Protein AF-A0A5M8PIY4-F1 (afdb_monomer)

Secondary structure (DSSP, 8-state):
--PPPPP--SEEE-SSSEEEEE-S--BTTTBT-BEEEEE-SSSEEEEE--TT--HHHHHHHHHHHHHHT-EEEEEE---SSHHHHTTSS---------SSS----S-HHHHHHHHHHHHHH--S-B--SBSS-BS-HHHHHHHHHHHHHTTTS-GGGHHHHHHHHHHHHHHHHHTTSEEEETTTEEEETT----

Solvent-accessible surface area (backbone atoms only — not comparable to full-atom values): 11086 Å² total; per-residue (Å²): 128,88,79,79,78,80,90,76,68,61,67,40,77,78,49,88,44,36,31,41,36,37,18,73,50,58,40,95,86,29,47,83,10,23,44,18,34,44,38,50,78,57,53,61,24,36,33,34,38,42,11,54,46,37,71,64,25,56,50,52,51,53,53,47,30,61,75,65,59,35,45,77,76,44,78,44,27,31,40,87,53,59,54,27,32,57,51,57,96,67,90,44,80,60,84,89,60,49,40,62,79,80,74,88,78,92,52,65,72,63,48,51,53,48,50,58,48,45,58,73,76,45,78,48,68,37,82,26,56,26,52,53,75,32,70,56,29,39,63,51,48,54,50,51,52,48,50,64,77,42,64,92,50,61,76,93,43,46,70,61,46,55,53,47,49,54,53,50,50,54,50,34,35,78,69,58,49,29,42,81,45,87,92,85,42,76,43,63,48,85,65,72,88,126

Organism: NCBI:txid136370

Mean predicted aligned error: 12.9 Å

Structure (mmCIF, N/CA/C/O backbone):
data_AF-A0A5M8PIY4-F1
#
_entry.id   AF-A0A5M8PIY4-F1
#
loop_
_atom_site.group_PDB
_atom_site.id
_atom_site.type_symbol
_atom_site.label_atom_id
_atom_site.label_alt_id
_atom_site.label_comp_id
_atom_site.label_asym_id
_atom_site.label_entity_id
_atom_site.label_seq_id
_atom_site.pdbx_PDB_ins_code
_atom_site.Cartn_x
_atom_site.Cartn_y
_atom_site.Cartn_z
_atom_site.occupancy
_atom_site.B_iso_or_equiv
_atom_site.auth_seq_id
_atom_site.auth_comp_id
_atom_site.auth_asym_id
_atom_site.auth_atom_id
_atom_site.pdbx_PDB_model_num
ATOM 1 N N . MET A 1 1 ? 0.545 -24.419 7.720 1.00 44.06 1 MET A N 1
ATOM 2 C CA . MET A 1 1 ? 0.849 -24.655 6.291 1.00 44.06 1 MET A CA 1
ATOM 3 C C . MET A 1 1 ? 1.200 -23.308 5.691 1.00 44.06 1 MET A C 1
ATOM 5 O O . MET A 1 1 ? 0.536 -22.353 6.063 1.00 44.06 1 MET A O 1
ATOM 9 N N . ALA A 1 2 ? 2.254 -23.195 4.878 1.00 51.16 2 ALA A N 1
ATOM 10 C CA . ALA A 1 2 ? 2.596 -21.913 4.262 1.00 51.16 2 ALA A CA 1
ATOM 11 C C . ALA A 1 2 ? 1.441 -21.484 3.349 1.00 51.16 2 ALA A C 1
ATOM 13 O O . ALA A 1 2 ? 1.104 -22.197 2.405 1.00 51.16 2 ALA A O 1
ATOM 14 N N . THR A 1 3 ? 0.787 -20.378 3.692 1.00 56.94 3 THR A N 1
ATOM 15 C CA . THR A 1 3 ? -0.330 -19.823 2.932 1.00 56.94 3 THR A CA 1
ATOM 16 C C . THR A 1 3 ? 0.182 -19.447 1.544 1.00 56.94 3 THR A C 1
ATOM 18 O O . THR A 1 3 ? 1.154 -18.704 1.417 1.00 56.94 3 THR A O 1
ATOM 21 N N . GLN A 1 4 ? -0.412 -20.016 0.495 1.00 75.94 4 GLN A N 1
ATOM 22 C CA . GLN A 1 4 ? 0.022 -19.766 -0.876 1.00 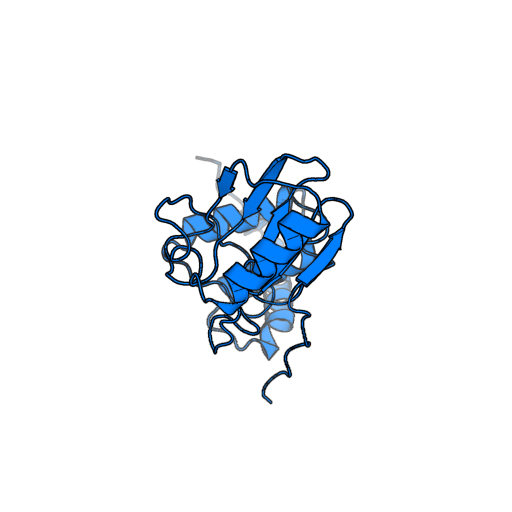75.94 4 GLN A CA 1
ATOM 23 C C . GLN A 1 4 ? -0.359 -18.338 -1.277 1.00 75.94 4 GLN A C 1
ATOM 25 O O . GLN A 1 4 ? -1.535 -17.978 -1.258 1.00 75.94 4 GLN A O 1
ATOM 30 N N . LEU A 1 5 ? 0.641 -17.525 -1.624 1.00 81.88 5 LEU A N 1
ATOM 31 C CA . LEU A 1 5 ? 0.425 -16.152 -2.070 1.00 81.88 5 LEU A CA 1
ATOM 32 C C . LEU A 1 5 ? -0.321 -16.130 -3.410 1.00 81.88 5 LEU A C 1
ATOM 34 O O . LEU A 1 5 ? -0.022 -16.910 -4.317 1.00 81.88 5 LEU A O 1
ATOM 38 N N . VAL A 1 6 ? -1.278 -15.211 -3.537 1.00 87.31 6 VAL A N 1
ATOM 39 C CA . VAL A 1 6 ? -2.014 -14.985 -4.788 1.00 87.31 6 VAL A CA 1
ATOM 40 C C . VAL A 1 6 ? -1.045 -14.440 -5.845 1.00 87.31 6 VAL A C 1
ATOM 42 O O . VAL A 1 6 ? -0.290 -13.514 -5.534 1.00 87.31 6 VAL A O 1
ATOM 45 N N . PRO A 1 7 ? -1.032 -14.971 -7.080 1.00 90.31 7 PRO A N 1
ATOM 46 C CA . PRO A 1 7 ? -0.199 -14.424 -8.144 1.00 90.31 7 PRO A CA 1
ATOM 47 C C . PRO A 1 7 ? -0.648 -13.003 -8.506 1.00 90.31 7 PRO A C 1
ATOM 49 O O . PRO A 1 7 ? -1.843 -12.735 -8.627 1.00 90.31 7 PRO A O 1
ATOM 52 N N . LEU A 1 8 ? 0.317 -12.101 -8.685 1.00 91.50 8 LEU A N 1
ATOM 53 C CA . LEU A 1 8 ? 0.092 -10.711 -9.076 1.00 91.50 8 LEU A CA 1
ATOM 54 C C . LEU A 1 8 ? 0.766 -10.445 -10.425 1.00 91.50 8 LEU A C 1
ATOM 56 O O . LEU A 1 8 ? 1.899 -10.861 -10.639 1.00 91.50 8 LEU A O 1
ATOM 60 N N . GLU A 1 9 ? 0.068 -9.749 -11.323 1.00 94.75 9 GLU A N 1
ATOM 61 C CA . GLU A 1 9 ? 0.658 -9.254 -12.570 1.00 94.75 9 GLU A CA 1
ATOM 62 C C . GLU A 1 9 ? 1.634 -8.106 -12.290 1.00 94.75 9 GLU A C 1
ATOM 64 O O . GLU A 1 9 ? 1.363 -7.251 -11.435 1.00 94.75 9 GLU A O 1
ATOM 69 N N . ASP A 1 10 ? 2.719 -8.061 -13.065 1.00 95.25 10 ASP A N 1
ATOM 70 C CA . ASP A 1 10 ? 3.764 -7.036 -12.986 1.00 95.25 10 ASP A CA 1
ATOM 71 C C . ASP A 1 10 ? 3.209 -5.615 -13.121 1.00 95.25 10 ASP A C 1
ATOM 73 O O . ASP A 1 10 ? 3.629 -4.714 -12.400 1.00 95.25 10 ASP A O 1
ATOM 77 N N . VAL A 1 11 ? 2.237 -5.415 -14.016 1.00 96.50 11 VAL A N 1
ATOM 78 C CA . VAL A 1 11 ? 1.511 -4.152 -14.182 1.00 96.50 11 VAL A CA 1
ATOM 79 C C . VAL A 1 11 ? 0.025 -4.450 -14.234 1.00 96.50 11 VAL A C 1
ATOM 81 O O . VAL A 1 11 ? -0.425 -5.199 -15.095 1.00 96.50 11 VAL A O 1
ATOM 84 N N . GLN A 1 12 ? -0.750 -3.830 -13.345 1.00 96.19 12 GLN A N 1
ATOM 85 C CA . GLN A 1 12 ? -2.191 -4.055 -13.276 1.00 96.19 12 GLN A CA 1
ATOM 86 C C . GLN A 1 12 ? -2.946 -2.744 -13.066 1.00 96.19 12 GLN A C 1
ATOM 88 O O . GLN A 1 12 ? -2.711 -2.018 -12.098 1.00 96.19 12 GLN A O 1
ATOM 93 N N . ARG A 1 13 ? -3.911 -2.446 -13.942 1.00 95.56 13 ARG A N 1
ATOM 94 C CA . ARG A 1 13 ? -4.855 -1.342 -13.728 1.00 95.56 13 ARG A CA 1
ATOM 95 C C . ARG A 1 13 ? -5.913 -1.774 -12.718 1.00 95.56 13 ARG A C 1
ATOM 97 O O . ARG A 1 13 ? -6.755 -2.614 -13.016 1.00 95.56 13 ARG A O 1
ATOM 104 N N . LEU A 1 14 ? -5.877 -1.176 -11.533 1.00 88.25 14 LEU A N 1
ATOM 105 C CA . LEU A 1 14 ? -6.765 -1.524 -10.422 1.00 88.25 14 LEU A CA 1
ATOM 106 C C . LEU A 1 14 ? -8.062 -0.705 -10.434 1.00 88.25 14 LEU A C 1
ATOM 108 O O . LEU A 1 14 ? -9.097 -1.152 -9.938 1.00 88.25 14 LEU A O 1
ATOM 112 N N . SER A 1 15 ? -8.005 0.503 -10.995 1.00 89.94 15 SER A N 1
ATOM 113 C CA . SER A 1 15 ? -9.154 1.382 -11.215 1.00 89.94 15 SER A CA 1
ATOM 114 C C . SER A 1 15 ? -8.867 2.353 -12.373 1.00 89.94 15 SER A C 1
ATOM 116 O O . SER A 1 15 ? -7.738 2.397 -12.873 1.00 89.94 15 SER A O 1
ATOM 118 N N . PRO A 1 16 ? -9.837 3.179 -12.811 1.00 90.19 16 PRO A N 1
ATOM 119 C CA . PRO A 1 16 ? -9.556 4.244 -13.773 1.00 90.19 16 PRO A CA 1
ATOM 120 C C . PRO A 1 16 ? -8.422 5.185 -13.331 1.00 90.19 16 PRO A C 1
ATOM 122 O O . PRO A 1 16 ? -7.700 5.692 -14.182 1.00 90.19 16 PRO A O 1
ATOM 125 N N . LEU A 1 17 ? -8.240 5.375 -12.017 1.00 90.31 17 LEU A N 1
ATOM 126 C CA . LEU A 1 17 ? -7.273 6.306 -11.432 1.00 90.31 17 LEU A CA 1
ATOM 127 C C . LEU A 1 17 ? -5.939 5.653 -11.032 1.00 90.31 17 LEU A C 1
ATOM 129 O O . LEU A 1 17 ? -4.944 6.363 -10.919 1.00 90.31 17 LEU A O 1
ATOM 133 N N . VAL A 1 18 ? -5.919 4.340 -10.784 1.00 90.44 18 VAL A N 1
ATOM 134 C CA . VAL A 1 18 ? -4.805 3.652 -10.109 1.00 90.44 18 VAL A CA 1
ATOM 135 C C . VAL A 1 18 ? -4.276 2.506 -10.962 1.00 90.44 18 VAL A C 1
ATOM 137 O O . VAL A 1 18 ? -5.023 1.588 -11.319 1.00 90.44 18 VAL A O 1
ATOM 140 N N . ILE A 1 19 ? -2.972 2.527 -11.231 1.00 95.75 19 ILE A N 1
ATOM 141 C CA . ILE A 1 19 ? -2.232 1.427 -11.858 1.00 95.75 19 ILE A CA 1
ATOM 142 C C . ILE A 1 19 ? -1.119 0.998 -10.904 1.00 95.75 19 ILE A C 1
ATOM 144 O O . ILE A 1 19 ? -0.347 1.839 -10.457 1.00 95.75 19 ILE A O 1
ATOM 148 N N . ARG A 1 20 ? -1.037 -0.296 -10.593 1.00 94.69 20 ARG A N 1
ATOM 149 C CA . ARG A 1 20 ? 0.041 -0.889 -9.796 1.00 94.69 20 ARG A CA 1
ATOM 150 C C . ARG A 1 20 ? 1.165 -1.367 -10.707 1.00 94.69 20 ARG A C 1
ATOM 152 O O . ARG A 1 20 ? 0.872 -1.982 -11.731 1.00 94.69 20 ARG A O 1
ATOM 159 N N . ILE A 1 21 ? 2.410 -1.147 -10.296 1.00 93.81 21 ILE A N 1
ATOM 160 C CA . ILE A 1 21 ? 3.613 -1.749 -10.881 1.00 93.81 21 ILE A CA 1
ATOM 161 C C . ILE A 1 21 ? 4.384 -2.471 -9.770 1.00 93.81 21 ILE A C 1
ATOM 163 O O . ILE A 1 21 ? 4.698 -1.860 -8.746 1.00 93.81 21 ILE A O 1
ATOM 167 N N . LEU A 1 22 ? 4.688 -3.755 -9.955 1.00 94.12 22 LEU A N 1
ATOM 168 C CA . LEU A 1 22 ? 5.530 -4.513 -9.028 1.00 94.12 22 LEU A CA 1
ATOM 169 C C . LEU A 1 22 ? 7.004 -4.112 -9.171 1.00 94.12 22 LEU A C 1
ATOM 171 O O . LEU A 1 22 ? 7.521 -3.985 -10.280 1.00 94.12 22 LEU A O 1
ATOM 175 N N . GLY A 1 23 ? 7.698 -3.980 -8.041 1.00 87.69 23 GLY A N 1
ATOM 176 C CA . GLY A 1 23 ? 9.121 -3.638 -7.950 1.00 87.69 23 GLY A CA 1
ATOM 177 C C . GLY A 1 23 ? 10.081 -4.713 -8.476 1.00 87.69 23 GLY A C 1
ATOM 178 O O . GLY A 1 23 ? 11.278 -4.459 -8.596 1.00 87.69 23 GLY A O 1
ATOM 179 N N . GLY A 1 24 ? 9.582 -5.911 -8.803 1.00 90.88 24 GLY A N 1
ATOM 180 C CA . GLY A 1 24 ? 10.398 -7.034 -9.280 1.00 90.88 24 GLY A CA 1
ATOM 181 C C . GLY A 1 24 ? 11.284 -7.672 -8.201 1.0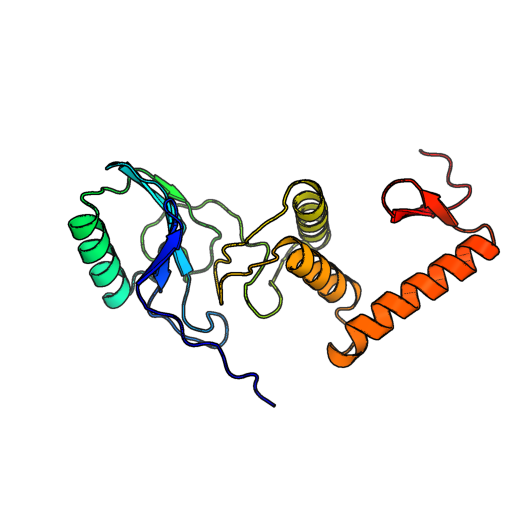0 90.88 24 GLY A C 1
ATOM 182 O O . GLY A 1 24 ? 12.205 -8.415 -8.530 1.00 90.88 24 GLY A O 1
ATOM 183 N N . ASN A 1 25 ? 11.010 -7.383 -6.928 1.00 89.12 25 ASN A N 1
ATOM 184 C CA . ASN A 1 25 ? 11.792 -7.773 -5.756 1.00 89.12 25 ASN A CA 1
ATOM 185 C C . ASN A 1 25 ? 11.008 -8.711 -4.808 1.00 89.12 25 ASN A C 1
ATOM 187 O O . ASN A 1 25 ? 10.749 -8.344 -3.661 1.00 89.12 25 ASN A O 1
ATOM 191 N N . PRO A 1 26 ? 10.582 -9.915 -5.241 1.00 92.75 26 PRO A N 1
ATOM 192 C CA . PRO A 1 26 ? 9.858 -10.838 -4.371 1.00 92.75 26 PRO A CA 1
ATOM 193 C C . PRO A 1 26 ? 10.752 -11.344 -3.235 1.00 92.75 26 PRO A C 1
ATOM 195 O O . PRO A 1 26 ? 11.940 -11.615 -3.418 1.00 92.75 26 PRO A O 1
ATOM 198 N N . GLY A 1 27 ? 10.173 -11.531 -2.054 1.00 85.69 27 GLY A N 1
ATOM 199 C CA . GLY A 1 27 ? 10.947 -11.856 -0.866 1.00 85.69 27 GLY A CA 1
ATOM 200 C C . GLY A 1 27 ? 10.084 -12.147 0.350 1.00 85.69 27 GLY A C 1
ATOM 201 O O . GLY A 1 27 ? 8.868 -11.983 0.344 1.00 85.69 27 GLY A O 1
ATOM 202 N N . LYS A 1 28 ? 10.726 -12.586 1.437 1.00 81.31 28 LYS A N 1
ATOM 203 C CA . LYS A 1 28 ? 10.024 -12.917 2.687 1.00 81.31 28 LYS A CA 1
ATOM 204 C C . LYS A 1 28 ? 9.234 -11.727 3.251 1.00 81.31 28 LYS A C 1
ATOM 206 O O . LYS A 1 28 ? 8.184 -11.941 3.844 1.00 81.31 28 LYS A O 1
ATOM 211 N N . PHE A 1 29 ? 9.756 -10.512 3.079 1.00 77.62 29 PHE A N 1
ATOM 212 C CA . PHE A 1 29 ? 9.171 -9.280 3.615 1.00 77.62 29 PHE A CA 1
ATOM 213 C C . PHE A 1 29 ? 8.411 -8.469 2.558 1.00 77.62 29 PHE A C 1
A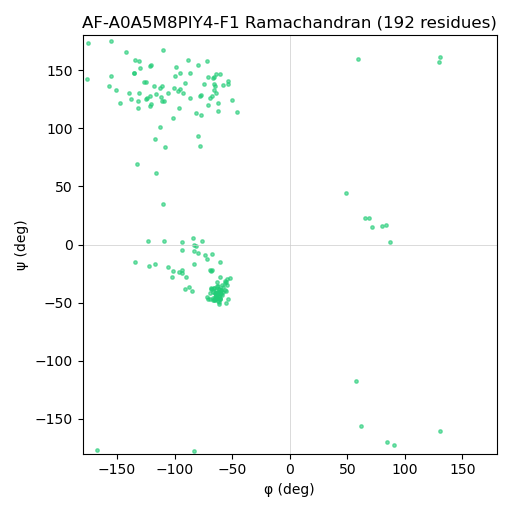TOM 215 O O . PHE A 1 29 ? 7.434 -7.818 2.891 1.00 77.62 29 PHE A O 1
ATOM 222 N N . THR A 1 30 ? 8.794 -8.585 1.285 1.00 78.19 30 THR A N 1
ATOM 223 C CA . THR A 1 30 ? 8.165 -7.891 0.149 1.00 78.19 30 THR A CA 1
ATOM 224 C C . THR A 1 30 ? 7.080 -8.719 -0.546 1.00 78.19 30 THR A C 1
ATOM 226 O O . THR A 1 30 ? 6.401 -8.233 -1.447 1.00 78.19 30 THR A O 1
ATOM 229 N N . LEU A 1 31 ? 6.886 -9.977 -0.134 1.00 87.88 31 LEU A N 1
ATOM 230 C CA . LEU A 1 31 ? 5.921 -10.924 -0.696 1.00 87.88 31 LEU A CA 1
ATOM 231 C C . LEU A 1 31 ? 6.148 -11.143 -2.204 1.00 87.88 31 LEU A C 1
ATOM 233 O O . LEU A 1 31 ? 7.200 -11.643 -2.600 1.00 87.88 31 LEU A O 1
ATOM 237 N N . GLN A 1 32 ? 5.174 -10.792 -3.048 1.00 92.12 32 GLN A N 1
ATOM 238 C CA . GLN A 1 32 ? 5.290 -10.837 -4.509 1.00 92.12 32 GLN A CA 1
ATOM 239 C C . GLN A 1 32 ? 6.209 -9.733 -5.076 1.00 92.12 32 GLN A C 1
ATOM 241 O O . GLN A 1 32 ? 6.578 -9.799 -6.245 1.00 92.12 32 GLN A O 1
ATOM 246 N N . GLY A 1 33 ? 6.581 -8.742 -4.263 1.00 89.12 33 GLY A N 1
ATOM 247 C CA . GLY A 1 33 ? 7.344 -7.550 -4.631 1.00 89.12 33 GLY A CA 1
ATOM 248 C C . GLY A 1 33 ? 6.671 -6.283 -4.099 1.00 89.12 33 GLY A C 1
ATOM 249 O O . GLY A 1 33 ? 5.479 -6.293 -3.780 1.00 89.12 33 GLY A O 1
ATOM 250 N N . THR A 1 34 ? 7.423 -5.186 -4.021 1.00 86.69 34 THR A N 1
ATOM 251 C CA . THR A 1 34 ? 6.870 -3.890 -3.612 1.00 86.69 34 THR A CA 1
ATOM 252 C C . THR A 1 34 ? 5.839 -3.417 -4.630 1.00 86.69 34 THR A C 1
ATOM 254 O O . THR A 1 34 ? 6.104 -3.379 -5.833 1.00 86.69 34 THR A O 1
ATOM 257 N N . ASN A 1 35 ? 4.664 -3.020 -4.162 1.00 89.69 35 ASN A N 1
ATOM 258 C CA . ASN A 1 35 ? 3.666 -2.352 -4.972 1.00 89.69 35 ASN A CA 1
ATOM 259 C C . ASN A 1 35 ? 4.014 -0.869 -5.076 1.00 89.69 35 ASN A C 1
ATOM 261 O O . ASN A 1 35 ? 3.899 -0.124 -4.108 1.00 89.69 35 ASN A O 1
ATOM 265 N N . THR A 1 36 ? 4.366 -0.432 -6.276 1.00 89.62 36 THR A N 1
ATOM 266 C CA . THR A 1 36 ? 4.408 0.993 -6.619 1.00 89.62 36 THR A CA 1
ATOM 267 C C . THR A 1 36 ? 3.134 1.367 -7.369 1.00 89.62 36 THR A C 1
ATOM 269 O O . THR A 1 36 ? 2.516 0.512 -8.016 1.00 89.62 36 THR A O 1
ATOM 272 N N . TYR A 1 37 ? 2.707 2.626 -7.294 1.00 88.44 37 TYR A N 1
ATOM 273 C CA . TYR A 1 37 ? 1.436 3.052 -7.880 1.00 88.44 37 TYR A CA 1
ATOM 274 C C . TYR A 1 37 ? 1.570 4.305 -8.724 1.00 88.44 37 TYR A C 1
ATOM 276 O O . TYR A 1 37 ? 2.051 5.331 -8.261 1.00 88.44 37 TYR A O 1
ATOM 284 N N . LEU A 1 38 ? 1.038 4.253 -9.940 1.00 90.00 38 LEU A N 1
ATOM 285 C CA . LEU A 1 38 ? 0.837 5.424 -10.776 1.00 90.00 38 LEU A CA 1
ATOM 286 C C . LEU A 1 38 ? -0.607 5.913 -10.618 1.00 90.00 38 LEU A C 1
ATOM 288 O O . LEU A 1 38 ? -1.557 5.203 -10.963 1.00 90.00 38 LEU A O 1
ATOM 292 N N . ILE A 1 39 ? -0.759 7.131 -10.103 1.00 91.00 39 ILE A N 1
ATOM 293 C CA . ILE A 1 39 ? -2.036 7.748 -9.747 1.00 91.00 39 ILE A CA 1
ATOM 294 C C . ILE A 1 39 ? -2.338 8.915 -10.684 1.00 91.00 39 ILE A C 1
ATOM 296 O O . ILE A 1 39 ? -1.540 9.843 -10.833 1.00 91.00 39 ILE A O 1
ATOM 300 N N . GLY A 1 40 ? -3.523 8.893 -11.287 1.00 86.94 40 GLY A N 1
ATOM 301 C CA . GLY A 1 40 ? -4.004 9.947 -12.175 1.00 86.94 40 GLY A CA 1
ATOM 302 C C . GLY A 1 40 ? -4.531 9.405 -13.500 1.00 86.94 40 GLY A C 1
ATOM 303 O O . GLY A 1 40 ? -4.166 8.321 -13.946 1.00 86.94 40 GLY A O 1
ATOM 304 N N . THR A 1 41 ? -5.391 10.187 -14.147 1.00 92.62 41 THR A N 1
ATOM 305 C CA . THR A 1 41 ? -5.936 9.886 -15.483 1.00 92.62 41 THR A CA 1
ATOM 306 C C . THR A 1 41 ? -5.328 10.762 -16.580 1.00 92.62 41 THR A C 1
ATOM 308 O O . THR A 1 41 ? -5.397 10.411 -17.755 1.00 92.62 41 THR A O 1
ATOM 311 N N . GLY A 1 42 ? -4.727 11.896 -16.205 1.00 91.81 42 GLY A N 1
ATOM 312 C CA . GLY A 1 42 ? -4.131 12.863 -17.124 1.00 91.81 42 GLY A CA 1
ATOM 313 C C . GLY A 1 42 ? -2.701 12.519 -17.564 1.00 91.81 42 GLY A C 1
ATOM 314 O O . GLY A 1 42 ? -2.152 11.489 -17.159 1.00 91.81 42 GLY A O 1
ATOM 315 N N . PRO A 1 43 ? -2.078 13.404 -18.367 1.00 91.44 43 PRO A N 1
ATOM 316 C CA . PRO A 1 43 ? -0.698 13.249 -18.836 1.00 91.44 43 PRO A CA 1
ATOM 317 C C . PRO A 1 43 ? 0.347 13.518 -17.744 1.00 91.44 43 PRO A C 1
ATOM 319 O O . PRO A 1 43 ? 1.522 13.260 -17.953 1.00 91.44 43 PRO A O 1
ATOM 322 N N . HIS A 1 44 ? -0.064 14.033 -16.587 1.00 87.38 44 HIS A N 1
ATOM 323 C CA . HIS A 1 44 ? 0.785 14.298 -15.432 1.00 87.38 44 HIS A CA 1
ATOM 324 C C . HIS A 1 44 ? 0.258 13.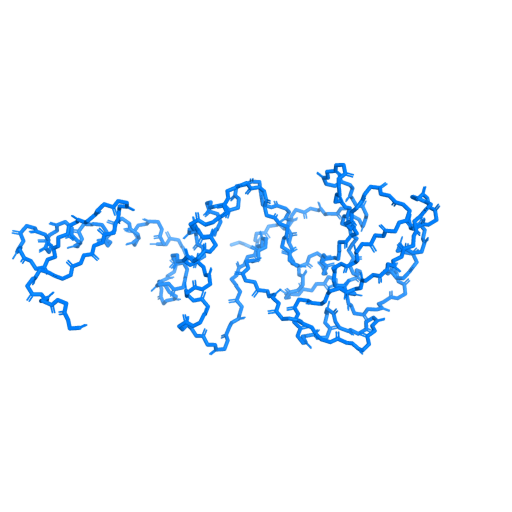491 -14.255 1.00 87.38 44 HIS A C 1
ATOM 326 O O . HIS A 1 44 ? -0.917 13.619 -13.899 1.00 87.38 44 HIS A O 1
ATOM 332 N N . ARG A 1 45 ? 1.095 12.614 -13.704 1.00 84.38 45 ARG A N 1
ATOM 333 C CA . ARG A 1 45 ? 0.687 11.620 -12.708 1.00 84.38 45 ARG A CA 1
ATOM 334 C C . ARG A 1 45 ? 1.614 11.615 -11.503 1.00 84.38 45 ARG A C 1
ATOM 336 O O . ARG A 1 45 ? 2.757 12.068 -11.569 1.00 84.38 45 ARG A O 1
ATOM 343 N N . ILE A 1 46 ? 1.090 11.103 -10.400 1.00 83.62 46 ILE A N 1
ATOM 344 C CA . ILE A 1 46 ? 1.827 10.923 -9.152 1.00 83.62 46 ILE A CA 1
ATOM 345 C C . ILE A 1 46 ? 2.303 9.474 -9.102 1.00 83.62 46 ILE A C 1
ATOM 347 O O . ILE A 1 46 ? 1.516 8.566 -9.365 1.00 83.62 46 ILE A O 1
ATOM 351 N N . LEU A 1 47 ? 3.572 9.263 -8.778 1.00 83.62 47 LEU A N 1
ATOM 352 C CA . LEU A 1 47 ? 4.112 7.951 -8.446 1.00 83.62 47 LEU A CA 1
ATOM 353 C C . LEU A 1 47 ? 4.105 7.793 -6.921 1.00 83.62 47 LEU A C 1
ATOM 355 O O . LEU A 1 47 ? 4.510 8.710 -6.213 1.00 83.62 47 LEU A O 1
ATOM 359 N N . ILE A 1 48 ? 3.647 6.653 -6.420 1.00 84.56 48 ILE A N 1
ATOM 360 C CA . ILE A 1 48 ? 3.810 6.243 -5.026 1.00 84.56 48 ILE A CA 1
ATOM 361 C C . ILE A 1 48 ? 4.809 5.092 -5.008 1.00 84.56 48 ILE A C 1
ATOM 363 O O . ILE A 1 48 ? 4.570 4.081 -5.670 1.00 84.56 48 ILE A O 1
ATOM 367 N N . ASP A 1 49 ? 5.882 5.268 -4.244 1.00 82.19 49 ASP A N 1
ATOM 368 C CA . ASP A 1 49 ? 7.038 4.383 -4.109 1.00 82.19 49 ASP A CA 1
ATOM 369 C C . ASP A 1 49 ? 7.818 4.093 -5.388 1.00 82.19 49 ASP A C 1
ATOM 371 O O . ASP A 1 49 ? 7.345 4.255 -6.513 1.00 82.19 49 ASP A O 1
ATOM 375 N N . THR A 1 50 ? 9.066 3.663 -5.202 1.00 76.62 50 THR A N 1
ATOM 376 C CA . THR A 1 50 ? 9.996 3.408 -6.312 1.00 76.62 50 THR A CA 1
ATOM 377 C C . THR A 1 50 ? 10.554 1.987 -6.349 1.00 76.62 50 THR A C 1
ATOM 379 O O . THR A 1 50 ? 11.368 1.656 -7.213 1.00 76.62 50 THR A O 1
ATOM 382 N N . GLY A 1 51 ? 10.105 1.117 -5.441 1.00 79.75 51 GLY A N 1
ATOM 383 C CA . GLY A 1 51 ? 10.714 -0.199 -5.295 1.00 79.75 51 GLY A CA 1
ATOM 384 C C . GLY A 1 51 ? 12.189 -0.089 -4.876 1.00 79.75 51 GLY A C 1
ATOM 385 O O . GLY A 1 51 ? 12.648 0.935 -4.368 1.00 79.75 51 GLY A O 1
ATOM 386 N N . GLU A 1 52 ? 12.960 -1.130 -5.187 1.00 77.56 52 GLU A N 1
ATOM 387 C CA . GLU A 1 52 ? 14.428 -1.138 -5.054 1.00 77.56 52 GLU A CA 1
ATOM 388 C C . GLU A 1 52 ? 15.157 -0.523 -6.269 1.00 77.56 52 GLU A C 1
ATOM 390 O O . GLU A 1 52 ? 16.378 -0.617 -6.375 1.00 77.56 52 GLU A O 1
ATOM 395 N N . GLY A 1 53 ? 14.434 0.052 -7.241 1.00 66.94 53 GLY A N 1
ATOM 396 C CA . GLY A 1 53 ? 15.039 0.573 -8.474 1.00 66.94 53 GLY A CA 1
ATOM 397 C C . GLY A 1 53 ? 15.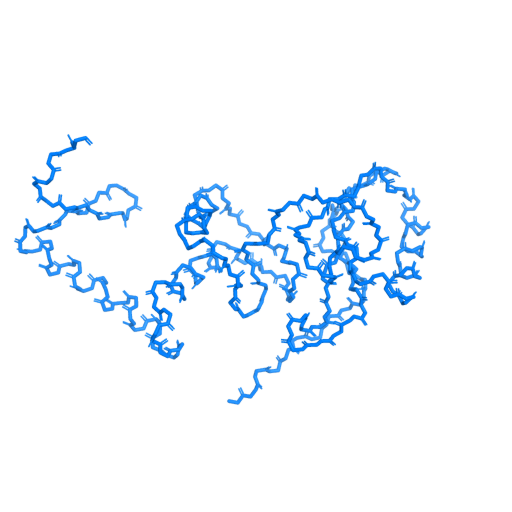602 -0.506 -9.413 1.00 66.94 53 GLY A C 1
ATOM 398 O O . GLY A 1 53 ? 16.473 -0.224 -10.239 1.00 66.94 53 GLY A O 1
ATOM 399 N N . LEU A 1 54 ? 15.125 -1.753 -9.308 1.00 78.88 54 LEU A N 1
ATOM 400 C CA . LEU A 1 54 ? 15.604 -2.855 -10.147 1.00 78.88 54 LEU A CA 1
ATOM 401 C C . LEU A 1 54 ? 15.351 -2.586 -11.647 1.00 78.88 54 LEU A C 1
ATOM 403 O O . LEU A 1 54 ? 14.314 -2.017 -12.005 1.00 78.88 54 LEU A O 1
ATOM 407 N N . PRO A 1 55 ? 16.230 -3.058 -12.557 1.00 78.75 55 PRO A N 1
ATOM 408 C CA . PRO A 1 55 ? 16.082 -2.839 -14.001 1.00 78.75 55 PRO A CA 1
ATOM 409 C C . PRO A 1 55 ? 14.736 -3.299 -14.581 1.00 78.75 55 PRO A C 1
ATOM 411 O O . PRO A 1 55 ? 14.214 -2.705 -15.527 1.00 78.75 55 PRO A O 1
ATOM 414 N N . THR A 1 56 ? 14.153 -4.355 -14.011 1.00 86.31 56 THR A N 1
ATOM 415 C CA . THR A 1 56 ? 12.833 -4.854 -14.411 1.00 86.31 56 THR A CA 1
ATOM 416 C C . THR A 1 56 ? 11.750 -3.812 -14.135 1.00 86.31 56 THR A C 1
ATOM 418 O O . THR A 1 56 ? 10.957 -3.507 -15.022 1.00 86.31 56 THR A O 1
ATOM 421 N N . TRP A 1 57 ? 11.758 -3.198 -12.949 1.00 88.38 57 TRP A N 1
ATOM 422 C CA . TRP A 1 57 ? 10.795 -2.163 -12.572 1.00 88.38 57 TRP A CA 1
ATOM 423 C C . TRP A 1 57 ? 10.934 -0.905 -13.434 1.00 88.38 57 TRP A C 1
ATOM 425 O O . TRP A 1 57 ? 9.937 -0.409 -13.955 1.00 88.38 57 TRP A O 1
ATOM 435 N N . THR A 1 58 ? 12.159 -0.423 -13.670 1.00 77.69 58 THR A N 1
ATOM 436 C CA . THR A 1 58 ? 12.380 0.770 -14.510 1.00 77.69 58 THR A CA 1
ATOM 437 C C . THR A 1 58 ? 11.931 0.544 -15.955 1.00 77.69 58 THR A C 1
ATOM 439 O O . THR A 1 58 ? 11.365 1.448 -16.576 1.00 77.69 58 THR A O 1
ATOM 442 N N . THR A 1 59 ? 12.106 -0.673 -16.478 1.00 85.06 59 THR A N 1
ATOM 443 C CA . THR A 1 59 ? 11.603 -1.073 -17.801 1.00 85.06 59 THR A CA 1
ATOM 444 C C . THR A 1 59 ? 10.073 -1.070 -17.836 1.00 85.06 59 THR A C 1
ATOM 446 O O . THR A 1 59 ? 9.481 -0.475 -18.739 1.00 85.06 59 THR A O 1
ATOM 449 N N . LEU A 1 60 ? 9.423 -1.678 -16.837 1.00 91.25 60 LEU A N 1
ATOM 450 C CA . LEU A 1 60 ? 7.961 -1.712 -16.720 1.00 91.25 60 LEU A CA 1
ATOM 451 C C . LEU A 1 60 ? 7.366 -0.305 -16.602 1.00 91.25 60 LEU A C 1
ATOM 453 O O . LEU A 1 60 ? 6.428 0.025 -17.329 1.00 91.25 60 LEU A O 1
ATOM 457 N N . LEU A 1 61 ? 7.937 0.540 -15.740 1.00 86.56 61 LEU A N 1
ATOM 458 C CA . LEU A 1 61 ? 7.501 1.920 -15.554 1.00 86.56 61 LEU A CA 1
ATOM 459 C C . LEU A 1 61 ? 7.635 2.727 -16.850 1.00 86.56 61 LEU A C 1
ATOM 461 O O . LEU A 1 61 ? 6.697 3.416 -17.248 1.00 86.56 61 LEU A O 1
ATOM 465 N N . SER A 1 62 ? 8.775 2.611 -17.535 1.00 81.81 62 SER A N 1
ATOM 466 C CA . SER A 1 62 ? 9.029 3.331 -18.787 1.00 81.81 62 SER A CA 1
ATOM 467 C C . SER A 1 62 ? 8.030 2.938 -19.879 1.00 81.81 62 SER A C 1
ATOM 469 O O . SER A 1 62 ? 7.460 3.806 -20.545 1.00 81.81 62 SER A O 1
ATOM 471 N N . HIS A 1 63 ? 7.763 1.637 -20.039 1.00 93.44 63 HIS A N 1
ATOM 472 C CA . HIS A 1 63 ? 6.760 1.145 -20.985 1.00 93.44 63 HIS A CA 1
ATOM 473 C C . HIS A 1 63 ? 5.347 1.609 -20.616 1.00 93.44 63 HIS A C 1
ATOM 475 O O . HIS A 1 63 ? 4.592 2.040 -21.492 1.00 93.44 63 HIS A O 1
ATOM 481 N N . LEU A 1 64 ? 4.999 1.573 -19.326 1.00 93.81 64 LEU A N 1
ATOM 482 C CA . LEU A 1 64 ? 3.702 2.029 -18.845 1.00 93.81 64 LEU A CA 1
ATOM 483 C C . LEU A 1 64 ? 3.494 3.518 -19.143 1.00 93.81 64 LEU A C 1
ATOM 485 O O . LEU A 1 64 ? 2.494 3.869 -19.765 1.00 93.81 64 LEU A O 1
ATOM 489 N N . LEU A 1 65 ? 4.439 4.385 -18.771 1.00 88.25 65 LEU A N 1
ATOM 490 C CA . LEU A 1 65 ? 4.356 5.830 -19.014 1.00 88.25 65 LEU A CA 1
ATOM 491 C C . LEU A 1 65 ? 4.213 6.158 -20.506 1.00 88.25 65 LEU A C 1
ATOM 493 O O . LEU A 1 65 ? 3.384 6.993 -20.874 1.00 88.25 65 LEU A O 1
ATOM 497 N N . ALA A 1 66 ? 4.951 5.455 -21.372 1.00 92.06 66 ALA A N 1
ATOM 498 C CA . ALA A 1 66 ? 4.824 5.597 -22.820 1.00 92.06 66 ALA A CA 1
ATOM 499 C C . ALA A 1 66 ? 3.424 5.194 -23.320 1.00 92.06 66 ALA A C 1
ATOM 501 O O . ALA A 1 66 ? 2.807 5.934 -24.091 1.00 92.06 66 ALA A O 1
ATOM 502 N N . SER A 1 67 ? 2.898 4.054 -22.857 1.00 96.56 67 SER A N 1
ATOM 503 C CA . SER A 1 67 ? 1.567 3.563 -23.247 1.00 96.56 67 SER A CA 1
ATOM 504 C C . SER A 1 67 ? 0.430 4.472 -22.764 1.00 96.56 67 SER A C 1
ATOM 506 O O . SER A 1 67 ? -0.523 4.728 -23.498 1.00 96.56 67 SER A O 1
ATOM 508 N N . GLU A 1 68 ? 0.575 5.037 -21.565 1.00 95.06 68 GLU A N 1
ATOM 509 C CA . GLU A 1 68 ? -0.387 5.940 -20.934 1.00 95.06 68 GLU A CA 1
ATOM 510 C C . GLU A 1 68 ? -0.242 7.393 -21.405 1.00 95.06 68 GLU A C 1
ATOM 512 O O . GLU A 1 68 ? -1.052 8.240 -21.024 1.00 95.06 68 GLU A O 1
ATOM 517 N N . ARG A 1 69 ? 0.782 7.689 -22.225 1.00 96.19 69 ARG A N 1
ATOM 518 C CA . ARG A 1 69 ? 1.173 9.045 -22.649 1.00 96.19 69 ARG A CA 1
ATOM 519 C C . ARG A 1 69 ? 1.280 9.999 -21.456 1.00 96.19 69 ARG A C 1
ATOM 521 O O . ARG A 1 69 ? 0.769 11.119 -21.495 1.00 96.19 69 ARG A O 1
ATOM 528 N N . ALA A 1 70 ? 1.911 9.521 -20.389 1.00 90.75 70 ALA A N 1
ATOM 529 C CA . ALA A 1 70 ? 1.993 10.208 -19.112 1.00 90.75 70 ALA A CA 1
ATOM 530 C C . ALA A 1 70 ? 3.445 10.455 -18.691 1.00 90.75 70 ALA A C 1
ATOM 532 O O . ALA A 1 70 ? 4.354 9.708 -19.044 1.00 90.75 70 ALA A O 1
ATOM 533 N N . THR A 1 71 ? 3.645 11.492 -17.887 1.00 79.31 71 THR A N 1
ATOM 534 C CA . THR A 1 71 ? 4.877 11.781 -17.157 1.00 79.31 71 THR A CA 1
ATOM 535 C C . THR A 1 71 ? 4.596 11.814 -15.661 1.00 79.31 71 THR A C 1
ATOM 537 O O . THR A 1 71 ? 3.469 12.076 -15.227 1.00 79.31 71 THR A O 1
ATOM 540 N N . ILE A 1 72 ? 5.625 11.544 -14.862 1.00 81.50 72 ILE A N 1
ATOM 541 C CA . ILE A 1 72 ? 5.550 11.675 -13.407 1.00 81.50 72 ILE A CA 1
ATOM 542 C C . ILE A 1 72 ? 5.875 13.123 -13.047 1.00 81.50 72 ILE A C 1
ATOM 544 O O . ILE A 1 72 ? 6.910 13.645 -13.453 1.00 81.50 72 ILE A O 1
ATOM 548 N N . THR A 1 73 ? 4.989 13.776 -12.299 1.00 73.19 73 THR A N 1
ATOM 549 C CA . THR A 1 73 ? 5.209 15.141 -11.789 1.00 73.19 73 THR A CA 1
ATOM 550 C C . THR A 1 73 ? 5.619 15.177 -10.328 1.00 73.19 73 THR A C 1
ATOM 552 O O . THR A 1 73 ? 6.185 16.166 -9.877 1.00 73.19 73 THR A O 1
ATOM 555 N N . LEU A 1 74 ? 5.295 14.123 -9.582 1.00 75.12 74 LEU A N 1
ATOM 556 C CA . LEU A 1 74 ? 5.597 13.996 -8.165 1.00 75.12 74 LEU A CA 1
ATOM 557 C C . LEU A 1 74 ? 5.769 12.518 -7.829 1.00 75.12 74 LEU A C 1
ATOM 559 O O . LEU A 1 74 ? 4.917 11.713 -8.203 1.00 75.12 74 LEU A O 1
ATOM 563 N N . ALA A 1 75 ? 6.835 12.187 -7.108 1.00 72.56 75 ALA A N 1
ATOM 564 C CA . ALA A 1 75 ? 6.996 10.898 -6.455 1.00 72.56 75 ALA A CA 1
ATOM 565 C C . ALA A 1 75 ? 6.773 11.074 -4.946 1.00 72.56 75 ALA A C 1
ATOM 567 O O . ALA A 1 75 ? 7.329 11.986 -4.333 1.00 72.56 75 ALA A O 1
ATOM 568 N N . LEU A 1 76 ? 5.929 10.229 -4.364 1.00 73.31 76 LEU A N 1
ATOM 569 C CA . LEU A 1 76 ? 5.666 10.146 -2.933 1.00 73.31 76 LEU A CA 1
ATOM 570 C C . LEU A 1 76 ? 6.235 8.830 -2.431 1.00 73.31 76 LEU A C 1
ATOM 572 O O . LEU A 1 76 ? 5.852 7.779 -2.935 1.00 73.31 76 LEU A O 1
ATOM 576 N N . LEU A 1 77 ? 7.126 8.885 -1.448 1.00 64.94 77 LEU A N 1
ATOM 577 C CA . LEU A 1 77 ? 7.611 7.675 -0.795 1.00 64.94 77 LEU A CA 1
ATOM 578 C C . LEU A 1 77 ? 6.803 7.403 0.469 1.00 64.94 77 LEU A C 1
ATOM 580 O O . LEU A 1 77 ? 6.320 8.333 1.119 1.00 64.94 77 LEU A O 1
ATOM 584 N N . THR A 1 78 ? 6.637 6.124 0.776 1.00 66.69 78 THR A N 1
ATOM 585 C CA . THR A 1 78 ? 5.913 5.627 1.940 1.00 66.69 78 THR A CA 1
ATOM 586 C C . THR A 1 78 ? 6.806 5.519 3.159 1.00 66.69 78 THR A C 1
ATOM 588 O O . THR A 1 78 ? 6.353 5.785 4.249 1.00 66.69 78 THR A O 1
ATOM 591 N N . HIS A 1 79 ? 8.075 5.152 3.076 1.00 68.88 79 HIS A N 1
ATOM 592 C CA . HIS A 1 79 ? 8.962 5.182 4.245 1.00 68.88 79 HIS A CA 1
ATOM 593 C C . HIS A 1 79 ? 10.413 5.009 3.813 1.00 68.88 79 HIS A C 1
ATOM 595 O O . HIS A 1 79 ? 10.713 4.979 2.627 1.00 68.88 79 HIS A O 1
ATOM 601 N N . TRP A 1 80 ? 11.330 4.949 4.780 1.00 55.00 80 TRP A N 1
ATOM 602 C CA . TRP A 1 80 ? 12.770 4.971 4.534 1.00 55.00 80 TRP A CA 1
ATOM 603 C C . TRP A 1 80 ? 13.364 3.624 4.095 1.00 55.00 80 TRP A C 1
ATOM 605 O O . TRP A 1 80 ? 14.550 3.586 3.763 1.00 55.00 80 TRP A O 1
ATOM 615 N N . HIS A 1 81 ? 12.601 2.523 4.108 1.00 68.38 81 HIS A N 1
ATOM 616 C CA . HIS A 1 81 ? 13.175 1.222 3.776 1.00 68.38 81 HIS A CA 1
ATOM 617 C C . HIS A 1 81 ? 13.659 1.165 2.312 1.00 68.38 81 HIS A C 1
ATOM 619 O O . HIS A 1 81 ? 13.085 1.816 1.428 1.00 68.38 81 HIS A O 1
ATOM 625 N N . PRO A 1 82 ? 14.745 0.414 2.039 1.00 62.66 82 PRO A N 1
ATOM 626 C CA . PRO A 1 82 ? 15.372 0.371 0.718 1.00 62.66 82 PRO A CA 1
ATOM 627 C C . PRO A 1 82 ? 14.430 -0.027 -0.422 1.00 62.66 82 PRO A C 1
ATOM 629 O O . PRO A 1 82 ? 14.574 0.461 -1.540 1.00 62.66 82 PRO A O 1
ATOM 632 N N . ASP A 1 83 ? 13.442 -0.868 -0.133 1.00 63.41 83 ASP A N 1
ATOM 633 C CA . ASP A 1 83 ? 12.468 -1.372 -1.092 1.00 63.41 83 ASP A CA 1
ATOM 634 C C . ASP A 1 83 ? 11.381 -0.369 -1.485 1.00 63.41 83 ASP A C 1
ATOM 636 O O . ASP A 1 83 ? 10.531 -0.705 -2.304 1.00 63.41 83 ASP A O 1
ATOM 640 N N . HIS A 1 84 ? 11.450 0.868 -0.985 1.00 58.66 84 HIS A N 1
ATOM 641 C CA . HIS A 1 84 ? 10.600 1.987 -1.406 1.00 58.66 84 HIS A CA 1
ATOM 642 C C . HIS A 1 84 ? 11.403 3.193 -1.919 1.00 58.66 84 HIS A C 1
ATOM 644 O O . HIS A 1 84 ? 10.843 4.042 -2.618 1.00 58.66 84 HIS A O 1
ATOM 650 N N . THR A 1 85 ? 12.702 3.272 -1.598 1.00 49.34 85 THR A N 1
ATOM 651 C CA . THR A 1 85 ? 13.518 4.500 -1.689 1.00 49.34 85 THR A CA 1
ATOM 652 C C . THR A 1 85 ? 14.679 4.459 -2.674 1.00 49.34 85 THR A C 1
ATOM 654 O O . THR A 1 85 ? 15.203 5.514 -3.027 1.00 49.34 85 THR A O 1
ATOM 657 N N . LEU A 1 86 ? 15.110 3.284 -3.137 1.00 57.19 86 LEU A N 1
ATOM 658 C CA . LEU A 1 86 ? 16.329 3.178 -3.948 1.00 57.19 86 LEU A CA 1
ATOM 659 C C . LEU A 1 86 ? 16.140 3.506 -5.438 1.00 57.19 86 LEU A C 1
ATOM 661 O O . LEU A 1 86 ? 17.122 3.509 -6.180 1.00 57.19 86 LEU A O 1
ATOM 665 N N . GLY A 1 87 ? 14.923 3.834 -5.882 1.00 53.34 87 GLY A N 1
ATOM 666 C CA . GLY A 1 87 ? 14.689 4.349 -7.230 1.00 53.34 87 GLY A CA 1
ATOM 667 C C . GLY A 1 87 ? 14.922 5.857 -7.401 1.00 53.34 87 GLY A C 1
ATOM 668 O O . GLY A 1 87 ? 15.077 6.266 -8.544 1.00 53.34 87 GLY A O 1
ATOM 669 N N . GLU A 1 88 ? 14.975 6.664 -6.322 1.00 43.41 88 GLU A N 1
ATOM 670 C CA . GLU A 1 88 ? 15.446 8.072 -6.281 1.00 43.41 88 GLU A CA 1
ATOM 671 C C . GLU A 1 88 ? 15.455 8.643 -4.830 1.00 43.41 88 GLU A C 1
ATOM 673 O O . GLU A 1 88 ? 14.555 8.373 -4.036 1.00 43.41 88 GLU A O 1
ATOM 678 N N . SER A 1 89 ? 16.450 9.474 -4.468 1.00 27.45 89 SER A N 1
ATOM 679 C CA . SER A 1 89 ? 16.678 9.988 -3.095 1.00 27.45 89 SER A CA 1
ATOM 680 C C . SER A 1 89 ? 15.751 11.150 -2.664 1.00 27.45 89 SER A C 1
ATOM 682 O O . SER A 1 89 ? 16.164 12.310 -2.710 1.00 27.45 89 SER A O 1
ATOM 684 N N . ALA A 1 90 ? 14.537 10.880 -2.167 1.00 28.92 90 ALA A N 1
ATOM 685 C CA . ALA A 1 90 ? 13.707 11.859 -1.429 1.00 28.92 90 ALA A CA 1
ATOM 686 C C . ALA A 1 90 ? 12.677 11.167 -0.505 1.00 28.92 90 ALA A C 1
ATOM 688 O O . ALA A 1 90 ? 12.034 10.241 -0.954 1.00 28.92 90 ALA A O 1
ATOM 689 N N . ILE A 1 91 ? 12.469 11.600 0.753 1.00 25.42 91 ILE A N 1
ATOM 690 C CA . ILE A 1 91 ? 11.636 10.895 1.771 1.00 25.42 91 ILE A CA 1
ATOM 691 C C . ILE A 1 91 ? 10.329 11.634 2.122 1.00 25.42 91 ILE A C 1
ATOM 693 O O . ILE A 1 91 ? 10.379 12.822 2.430 1.00 25.42 91 ILE A O 1
ATOM 697 N N . PHE A 1 92 ? 9.215 10.884 2.221 1.00 36.84 92 PHE A N 1
ATOM 698 C CA . PHE A 1 92 ? 8.040 11.114 3.095 1.00 36.84 92 PHE A CA 1
ATOM 699 C C . PHE A 1 92 ? 7.520 9.738 3.622 1.00 36.84 92 PHE A C 1
ATOM 701 O O . PHE A 1 92 ? 8.030 8.714 3.182 1.00 36.84 92 PHE A O 1
ATOM 708 N N . THR A 1 93 ? 6.651 9.676 4.652 1.00 33.53 93 THR A N 1
ATOM 709 C CA . THR A 1 93 ? 6.585 8.529 5.608 1.00 33.53 93 THR A CA 1
ATOM 710 C C . THR A 1 93 ? 5.174 7.947 5.924 1.00 33.53 93 THR A C 1
ATOM 712 O O . THR A 1 93 ? 4.693 8.099 7.047 1.00 33.53 93 THR A O 1
ATOM 715 N N . GLY A 1 94 ? 4.463 7.277 5.015 1.00 47.97 94 GLY A N 1
ATOM 716 C CA . GLY A 1 94 ? 3.434 6.304 5.435 1.00 47.97 94 GLY A CA 1
ATOM 717 C C . GLY A 1 94 ? 3.588 4.855 4.952 1.00 47.97 94 GLY A C 1
ATOM 718 O O . GLY A 1 94 ? 3.374 4.614 3.780 1.00 47.97 94 GLY A O 1
ATOM 719 N N . ASP A 1 95 ? 3.715 3.895 5.872 1.00 51.97 95 ASP A N 1
ATOM 720 C CA . ASP A 1 95 ? 3.259 2.507 5.701 1.00 51.97 95 ASP A CA 1
ATOM 721 C C . ASP A 1 95 ? 2.462 2.127 6.959 1.00 51.97 95 ASP A C 1
ATOM 723 O O . ASP A 1 95 ? 2.987 2.205 8.070 1.00 51.97 95 ASP A O 1
ATOM 727 N N . ALA A 1 96 ? 1.167 1.822 6.823 1.00 44.22 96 ALA A N 1
ATOM 728 C CA . ALA A 1 96 ? 0.297 1.617 7.989 1.00 44.22 96 ALA A CA 1
ATOM 729 C C . ALA A 1 96 ? -0.617 0.382 7.910 1.00 44.22 96 ALA A C 1
ATOM 731 O O . ALA A 1 96 ? -1.150 -0.028 8.935 1.00 44.22 96 ALA A O 1
ATOM 732 N N . VAL A 1 97 ? -0.800 -0.225 6.728 1.00 42.06 97 VAL A N 1
ATOM 733 C CA . VAL A 1 97 ? -1.590 -1.457 6.544 1.00 42.06 97 VAL A CA 1
ATOM 734 C C . VAL A 1 97 ? -0.990 -2.290 5.406 1.00 42.06 97 VAL A C 1
ATOM 736 O O . VAL A 1 97 ? -0.927 -1.826 4.268 1.00 42.06 97 VAL A O 1
ATOM 739 N N . LEU A 1 98 ? -0.601 -3.539 5.690 1.00 45.78 98 LEU A N 1
ATOM 740 C CA . LEU A 1 98 ? -0.115 -4.490 4.680 1.00 45.78 98 LEU A CA 1
ATOM 741 C C . LEU A 1 98 ? -1.269 -5.270 4.028 1.00 45.78 98 LEU A C 1
ATOM 743 O O . LEU A 1 98 ? -2.243 -5.640 4.691 1.00 45.78 98 LEU A O 1
ATOM 747 N N . GLY A 1 99 ? -1.128 -5.623 2.748 1.00 34.34 99 GLY A N 1
ATOM 748 C CA . GLY A 1 99 ? -2.078 -6.485 2.032 1.00 34.34 99 GLY A CA 1
ATOM 749 C C . GLY A 1 99 ? -2.066 -7.931 2.511 1.00 34.34 99 GLY A C 1
ATOM 750 O O . GLY A 1 99 ? -3.041 -8.657 2.332 1.00 34.34 99 GLY A O 1
ATOM 751 N N . HIS A 1 100 ? -0.970 -8.348 3.144 1.00 39.00 100 HIS A N 1
ATOM 752 C CA . HIS A 1 100 ? -0.822 -9.630 3.821 1.00 39.00 100 HIS A CA 1
ATOM 753 C C . HIS A 1 100 ? 0.260 -9.516 4.912 1.00 39.00 100 HIS A C 1
ATOM 755 O O . HIS A 1 100 ? 1.248 -8.817 4.705 1.00 39.00 100 HIS A O 1
ATOM 761 N N . GLY A 1 101 ? 0.104 -10.208 6.048 1.00 46.84 101 GLY A N 1
ATOM 762 C CA . GLY A 1 101 ? 1.029 -10.115 7.196 1.00 46.84 101 GLY A CA 1
ATOM 763 C C . GLY A 1 101 ? 0.732 -8.949 8.153 1.00 46.84 101 GLY A C 1
ATOM 764 O O . GLY A 1 101 ? -0.318 -8.327 8.043 1.00 46.84 101 GLY A O 1
ATOM 765 N N . THR A 1 102 ? 1.638 -8.673 9.095 1.00 49.66 102 THR A N 1
ATOM 766 C CA . THR A 1 102 ? 1.511 -7.600 10.106 1.00 49.66 102 THR A CA 1
ATOM 767 C C . THR A 1 102 ? 2.559 -6.525 9.840 1.00 49.66 102 THR A C 1
ATOM 769 O O . THR A 1 102 ? 3.720 -6.863 9.596 1.00 49.66 102 THR A O 1
ATOM 772 N N . ALA A 1 103 ? 2.176 -5.247 9.886 1.00 53.25 103 ALA A N 1
ATOM 773 C CA . ALA A 1 103 ? 3.134 -4.153 9.715 1.00 53.25 103 ALA A CA 1
ATOM 774 C C . ALA A 1 103 ? 4.128 -4.097 10.890 1.00 53.25 103 ALA A C 1
ATOM 776 O O . ALA A 1 103 ? 3.764 -4.349 12.041 1.00 53.25 103 ALA A O 1
ATOM 777 N N . VAL A 1 104 ? 5.387 -3.755 10.607 1.00 56.66 104 VAL A N 1
ATOM 778 C CA . VAL A 1 104 ? 6.410 -3.509 11.635 1.00 56.66 104 VAL A CA 1
ATOM 779 C C . VAL A 1 104 ? 6.423 -2.015 11.950 1.00 56.66 104 VAL A C 1
ATOM 781 O O . VAL A 1 104 ? 6.486 -1.195 11.040 1.00 56.66 104 VAL A O 1
ATOM 784 N N . PHE A 1 105 ? 6.368 -1.657 13.231 1.00 59.19 105 PHE A N 1
ATOM 785 C CA . PHE A 1 105 ? 6.315 -0.270 13.701 1.00 59.19 105 PHE A CA 1
ATOM 786 C C . PHE A 1 105 ? 7.272 -0.057 14.880 1.00 59.19 105 PHE A C 1
ATOM 788 O O . PHE A 1 105 ? 7.482 -0.959 15.692 1.00 59.19 105 PHE A O 1
ATOM 795 N N . GLU A 1 106 ? 7.838 1.147 14.985 1.00 52.28 106 GLU A N 1
ATOM 796 C CA . GLU A 1 106 ? 8.741 1.530 16.083 1.00 52.28 106 GLU A CA 1
ATOM 797 C C . GLU A 1 106 ? 7.983 2.154 17.268 1.00 52.28 106 GLU A C 1
ATOM 799 O O . GLU A 1 106 ? 8.291 1.867 18.424 1.00 52.28 106 GLU A O 1
ATOM 804 N N . ASP A 1 107 ? 6.952 2.962 16.988 1.00 62.22 107 ASP A N 1
ATOM 805 C CA . ASP A 1 107 ? 6.129 3.659 17.985 1.00 62.22 107 ASP A CA 1
ATOM 806 C C . ASP A 1 107 ? 4.697 3.100 17.988 1.00 62.22 107 ASP A C 1
ATOM 808 O O . ASP A 1 107 ? 3.866 3.413 17.129 1.00 62.22 107 ASP A O 1
ATOM 812 N N . LEU A 1 108 ? 4.416 2.241 18.971 1.00 66.38 108 LEU A N 1
ATOM 813 C CA . LEU A 1 108 ? 3.119 1.584 19.128 1.00 66.38 108 LEU A CA 1
ATOM 814 C C . LEU A 1 108 ? 1.964 2.582 19.376 1.00 66.38 108 LEU A C 1
ATOM 816 O O . LEU A 1 108 ? 0.945 2.462 18.692 1.00 66.38 108 LEU A O 1
ATOM 820 N N . PRO A 1 109 ? 2.064 3.557 20.306 1.00 66.25 109 PRO A N 1
ATOM 821 C CA . PRO A 1 109 ? 1.043 4.595 20.459 1.00 66.25 109 PRO A CA 1
ATOM 822 C C . PRO A 1 109 ? 0.714 5.355 19.166 1.00 66.25 109 PRO A C 1
ATOM 824 O O . PRO A 1 109 ? -0.465 5.516 18.839 1.00 66.25 109 PRO A O 1
ATOM 827 N N . ALA A 1 110 ? 1.725 5.796 18.412 1.00 59.66 110 ALA A N 1
ATOM 828 C CA . ALA A 1 110 ? 1.525 6.532 17.162 1.00 59.66 110 ALA A CA 1
ATOM 829 C C . ALA A 1 110 ? 0.896 5.659 16.062 1.00 59.66 110 ALA A C 1
ATOM 831 O O . ALA A 1 110 ? 0.019 6.116 15.317 1.00 59.66 110 ALA A O 1
ATOM 832 N N . TYR A 1 111 ? 1.294 4.387 15.992 1.00 60.94 111 TYR A N 1
ATOM 833 C CA . TYR A 1 111 ? 0.713 3.412 15.073 1.00 60.94 111 TYR A CA 1
ATOM 834 C C . TYR A 1 111 ? -0.763 3.131 15.396 1.00 60.94 111 TYR A C 1
ATOM 836 O O . TYR A 1 111 ? -1.621 3.236 14.519 1.00 60.94 111 TYR A O 1
ATOM 844 N N . MET A 1 112 ? -1.093 2.891 16.669 1.00 67.19 112 MET A N 1
ATOM 845 C CA . MET A 1 112 ? -2.476 2.678 17.118 1.00 67.19 112 MET A CA 1
ATOM 846 C C . MET A 1 112 ? -3.363 3.900 16.866 1.00 67.19 112 MET A C 1
ATOM 848 O O . MET A 1 112 ? -4.493 3.751 16.402 1.00 67.19 112 MET A O 1
ATOM 852 N N . ALA A 1 113 ? -2.854 5.112 17.111 1.00 65.00 113 ALA A N 1
ATOM 853 C CA . ALA A 1 113 ? -3.573 6.346 16.801 1.00 65.00 113 ALA A CA 1
ATOM 854 C C . ALA A 1 113 ? -3.853 6.484 15.294 1.00 65.00 113 ALA A C 1
ATOM 856 O O . ALA A 1 113 ? -4.938 6.916 14.900 1.00 65.00 113 ALA A O 1
ATOM 857 N N . SER A 1 114 ? -2.902 6.073 14.452 1.00 59.56 114 SER A N 1
ATOM 858 C CA . SER A 1 114 ? -3.063 6.053 12.996 1.00 59.56 114 SER A CA 1
ATOM 859 C C . SER A 1 114 ? -4.113 5.032 12.545 1.00 59.56 114 SER A C 1
ATOM 861 O O . SER A 1 114 ? -4.991 5.389 11.761 1.00 59.56 114 SER A O 1
ATOM 863 N N . LEU A 1 115 ? -4.090 3.803 13.077 1.00 64.50 115 LEU A N 1
ATOM 864 C CA . LEU A 1 115 ? -5.103 2.772 12.799 1.00 64.50 115 LEU A CA 1
ATOM 865 C C . LEU A 1 115 ? -6.509 3.206 13.231 1.00 64.50 115 LEU A C 1
ATOM 867 O O . LEU A 1 115 ? -7.448 3.119 12.443 1.00 64.50 115 LEU A O 1
ATOM 871 N N . GLU A 1 116 ? -6.657 3.753 14.439 1.00 71.19 116 GLU A N 1
ATOM 872 C CA . GLU A 1 116 ? -7.923 4.308 14.939 1.00 71.19 116 GLU A CA 1
ATOM 873 C C . GLU A 1 116 ? -8.451 5.446 14.058 1.00 71.19 116 GLU A C 1
ATOM 875 O O . GLU A 1 116 ? -9.654 5.543 13.804 1.00 71.19 116 GLU A O 1
ATOM 880 N N . ARG A 1 117 ? -7.559 6.312 13.565 1.00 64.06 117 ARG A N 1
ATOM 881 C CA . ARG A 1 117 ? -7.928 7.407 12.668 1.00 64.06 117 ARG A CA 1
ATOM 882 C C . ARG A 1 117 ? -8.356 6.892 11.294 1.00 64.06 117 ARG A C 1
ATOM 884 O O . ARG A 1 117 ? -9.422 7.277 10.816 1.00 64.06 117 ARG A O 1
ATOM 891 N N . MET A 1 118 ? -7.594 5.973 10.700 1.00 63.28 118 MET A N 1
ATOM 892 C CA . MET A 1 118 ? -7.956 5.332 9.432 1.00 63.28 118 MET A CA 1
ATOM 893 C C . MET A 1 118 ? -9.292 4.592 9.544 1.00 63.28 118 MET A C 1
ATOM 895 O O . MET A 1 118 ? -10.154 4.770 8.693 1.00 63.28 118 MET A O 1
ATOM 899 N N . ARG A 1 119 ? -9.532 3.859 10.637 1.00 68.25 119 ARG A N 1
ATOM 900 C CA . ARG A 1 119 ? -10.804 3.164 10.900 1.00 68.25 119 ARG A CA 1
ATOM 901 C C . ARG A 1 119 ? -12.027 4.091 10.875 1.00 68.25 119 ARG A C 1
ATOM 903 O O . ARG A 1 119 ? -13.122 3.648 10.523 1.00 68.25 119 ARG A O 1
ATOM 910 N N . ARG A 1 120 ? -11.867 5.355 11.291 1.00 64.94 120 ARG A N 1
ATOM 911 C CA . ARG A 1 120 ? -12.941 6.367 11.322 1.00 64.94 120 ARG A CA 1
ATOM 912 C C . ARG A 1 120 ? -13.128 7.069 9.983 1.00 64.94 120 ARG A C 1
ATOM 914 O O . ARG A 1 120 ? -14.259 7.368 9.615 1.00 64.94 120 ARG A O 1
ATOM 921 N N . GLU A 1 121 ? -12.028 7.377 9.306 1.00 55.44 121 GLU A N 1
ATOM 922 C CA . GLU A 1 121 ? -12.018 8.247 8.125 1.00 55.44 121 GLU A CA 1
ATOM 923 C C . GLU A 1 121 ? -12.112 7.468 6.803 1.00 55.44 121 GLU A C 1
ATOM 925 O O . GLU A 1 121 ? -12.523 8.032 5.791 1.00 55.44 121 GLU A O 1
ATOM 930 N N . PHE A 1 122 ? -11.758 6.180 6.794 1.00 52.25 122 PHE A N 1
ATOM 931 C CA . PHE A 1 122 ? -11.627 5.384 5.580 1.00 52.25 122 PHE A CA 1
ATOM 932 C C . PHE A 1 122 ? -12.628 4.222 5.515 1.00 52.25 122 PHE A C 1
ATOM 934 O O . PHE A 1 122 ? -12.737 3.395 6.421 1.00 52.25 122 PHE A O 1
ATOM 941 N N . ALA A 1 123 ? -13.329 4.134 4.385 1.00 56.28 123 ALA A N 1
ATOM 942 C CA . ALA A 1 123 ? -14.139 2.988 4.001 1.00 56.28 123 ALA A CA 1
ATOM 943 C C . ALA A 1 123 ? -13.947 2.722 2.502 1.00 56.28 123 ALA A C 1
ATOM 945 O O . ALA A 1 123 ? -14.057 3.641 1.689 1.00 56.28 123 ALA A O 1
ATOM 946 N N . GLY A 1 124 ? -13.666 1.471 2.137 1.00 62.03 124 GLY A N 1
ATOM 947 C CA . GLY A 1 124 ? -13.458 1.052 0.751 1.00 62.03 124 GLY A CA 1
ATOM 948 C C . GLY A 1 124 ? -12.183 0.238 0.558 1.00 62.03 124 GLY A C 1
ATOM 949 O O . GLY A 1 124 ? -11.630 -0.324 1.501 1.00 62.03 124 GLY A O 1
ATOM 950 N N . ARG A 1 125 ? -11.729 0.174 -0.692 1.00 66.19 125 ARG A N 1
ATOM 951 C CA . ARG A 1 125 ? -10.595 -0.647 -1.120 1.00 66.19 125 ARG A CA 1
ATOM 952 C C . ARG A 1 125 ? -9.256 -0.004 -0.756 1.00 66.19 125 ARG A C 1
ATOM 954 O O . ARG A 1 1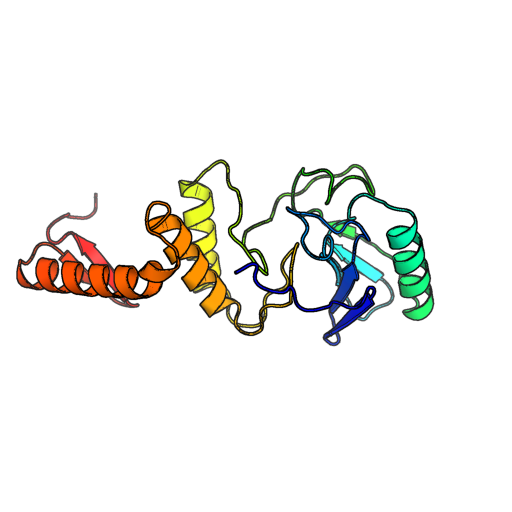25 ? -9.020 1.144 -1.133 1.00 66.19 125 ARG A O 1
ATOM 961 N N . ALA A 1 126 ? -8.376 -0.743 -0.084 1.00 65.38 126 ALA A N 1
ATOM 962 C CA . ALA A 1 126 ? -7.032 -0.293 0.280 1.00 65.38 126 ALA A CA 1
ATOM 963 C C . ALA A 1 126 ? -5.955 -0.833 -0.679 1.00 65.38 126 ALA A C 1
ATOM 965 O O . ALA A 1 126 ? -6.037 -1.963 -1.174 1.00 65.38 126 ALA A O 1
ATOM 966 N N . TYR A 1 127 ? -4.936 -0.004 -0.920 1.00 66.88 127 TYR A N 1
ATOM 967 C CA . TYR A 1 127 ? -3.810 -0.266 -1.819 1.00 66.88 127 TYR A CA 1
ATOM 968 C C . TYR A 1 127 ? -2.510 -0.301 -1.005 1.00 66.88 127 TYR A C 1
ATOM 970 O O . TYR A 1 127 ? -1.915 0.748 -0.768 1.00 66.88 127 TYR A O 1
ATOM 978 N N . PRO A 1 128 ? -2.102 -1.477 -0.511 1.00 65.31 128 PRO A N 1
ATOM 979 C CA . PRO A 1 128 ? -0.969 -1.597 0.399 1.00 65.31 128 PRO A CA 1
ATOM 980 C C . PRO A 1 128 ? 0.362 -1.547 -0.352 1.00 65.31 128 PRO A C 1
ATOM 982 O O . PRO A 1 128 ? 0.428 -1.940 -1.521 1.00 65.31 128 PRO A O 1
ATOM 985 N N . ALA A 1 129 ? 1.436 -1.138 0.319 1.00 63.97 129 ALA A N 1
ATOM 986 C CA . ALA A 1 129 ? 2.769 -1.125 -0.279 1.00 63.97 129 ALA A CA 1
ATOM 987 C C . ALA A 1 129 ? 3.303 -2.546 -0.556 1.00 63.97 129 ALA A C 1
ATOM 989 O O . ALA A 1 129 ? 4.080 -2.743 -1.486 1.00 63.97 129 ALA A O 1
ATOM 990 N N . HIS A 1 130 ? 2.780 -3.569 0.132 1.00 72.06 130 HIS A N 1
ATOM 991 C CA . HIS A 1 130 ? 3.040 -4.980 -0.182 1.00 72.06 130 HIS A CA 1
ATOM 992 C C . HIS A 1 130 ? 1.766 -5.826 -0.142 1.00 72.06 130 HIS A C 1
ATOM 994 O O . HIS A 1 130 ? 0.869 -5.610 0.677 1.00 72.06 130 HIS A O 1
ATOM 1000 N N . GLY A 1 131 ? 1.714 -6.848 -0.998 1.00 73.00 131 GLY A N 1
ATOM 1001 C CA . GLY A 1 131 ? 0.632 -7.834 -1.037 1.00 73.00 131 GLY A CA 1
ATOM 1002 C C . GLY A 1 131 ? -0.530 -7.468 -1.965 1.00 73.00 131 GLY A C 1
ATOM 1003 O O . GLY A 1 131 ? -0.464 -6.529 -2.756 1.00 73.00 131 GLY A O 1
ATOM 1004 N N . ALA A 1 132 ? -1.600 -8.262 -1.916 1.00 72.88 132 ALA A N 1
ATOM 1005 C CA . ALA A 1 132 ? -2.762 -8.055 -2.777 1.00 72.88 132 ALA A CA 1
ATOM 1006 C C . ALA A 1 132 ? -3.575 -6.818 -2.360 1.00 72.88 132 ALA A C 1
ATOM 1008 O O . ALA A 1 132 ? -3.541 -6.379 -1.211 1.00 72.88 132 ALA A O 1
ATOM 1009 N N . VAL A 1 133 ? -4.346 -6.290 -3.311 1.00 69.06 133 VAL A N 1
ATOM 1010 C CA . VAL A 1 133 ? -5.363 -5.268 -3.046 1.00 69.06 133 VAL A CA 1
ATOM 1011 C C . VAL A 1 133 ? -6.361 -5.796 -2.024 1.00 69.06 133 VAL A C 1
ATOM 1013 O O . VAL A 1 133 ? -6.815 -6.936 -2.119 1.00 69.06 133 VAL A O 1
ATOM 1016 N N . VAL A 1 134 ? -6.731 -4.943 -1.076 1.00 67.75 134 VAL A N 1
ATOM 1017 C CA . VAL A 1 134 ? -7.696 -5.284 -0.037 1.00 67.75 134 VAL A CA 1
ATOM 1018 C C . VAL A 1 134 ? -9.036 -4.665 -0.410 1.00 67.75 134 VAL A C 1
ATOM 1020 O O . VAL A 1 134 ? -9.190 -3.448 -0.360 1.00 67.75 134 VAL A O 1
ATOM 1023 N N . GLU A 1 135 ? -10.003 -5.494 -0.805 1.00 76.69 135 GLU A N 1
ATOM 1024 C CA . GLU A 1 135 ? -11.330 -5.030 -1.241 1.00 76.69 135 GLU A CA 1
ATOM 1025 C C . GLU A 1 135 ? -12.121 -4.355 -0.111 1.00 76.69 135 GLU A C 1
ATOM 1027 O O . GLU A 1 135 ? -12.712 -3.298 -0.326 1.00 76.69 135 GLU A O 1
ATOM 1032 N N . ASP A 1 136 ? -12.067 -4.923 1.098 1.00 74.50 136 ASP A N 1
ATOM 1033 C CA . ASP A 1 136 ? -12.611 -4.321 2.319 1.00 74.50 136 ASP A CA 1
ATOM 1034 C C . ASP A 1 136 ? -11.472 -3.859 3.232 1.00 74.50 136 ASP A C 1
ATOM 1036 O O . ASP A 1 136 ? -11.017 -4.560 4.140 1.00 74.50 136 ASP A O 1
ATOM 1040 N N . GLY A 1 137 ? -10.961 -2.662 2.955 1.00 63.78 137 GLY A N 1
ATOM 1041 C CA . GLY A 1 137 ? -9.860 -2.095 3.717 1.00 63.78 137 GLY A CA 1
ATOM 1042 C C . GLY A 1 137 ? -10.240 -1.730 5.152 1.00 63.78 137 GLY A C 1
ATOM 1043 O O . GLY A 1 137 ? -9.361 -1.723 6.009 1.00 63.78 137 GLY A O 1
ATOM 1044 N N . ARG A 1 138 ? -11.528 -1.499 5.454 1.00 70.88 138 ARG A N 1
ATOM 1045 C CA . ARG A 1 138 ? -11.968 -1.243 6.834 1.00 70.88 138 ARG A CA 1
ATOM 1046 C C . ARG A 1 138 ? -11.886 -2.515 7.670 1.00 70.88 138 ARG A C 1
ATOM 1048 O O . ARG A 1 138 ? -11.298 -2.475 8.745 1.00 70.88 138 ARG A O 1
ATOM 1055 N N . ALA A 1 139 ? -12.380 -3.636 7.144 1.00 72.19 139 ALA A N 1
ATOM 1056 C CA . ALA A 1 139 ? -12.241 -4.934 7.802 1.00 72.19 139 ALA A CA 1
ATOM 1057 C C . ALA A 1 139 ? -10.766 -5.304 8.035 1.00 72.19 139 ALA A C 1
ATOM 1059 O O . ALA A 1 139 ? -10.414 -5.842 9.081 1.00 72.19 139 ALA A O 1
ATOM 1060 N N . ARG A 1 140 ? -9.878 -4.958 7.095 1.00 73.12 140 ARG A N 1
ATOM 1061 C CA . ARG A 1 140 ? -8.437 -5.191 7.249 1.00 73.12 140 ARG A CA 1
ATOM 1062 C C . ARG A 1 140 ? -7.792 -4.321 8.329 1.00 73.12 140 ARG A C 1
ATOM 1064 O O . ARG A 1 140 ? -6.929 -4.811 9.050 1.00 73.12 140 ARG A O 1
ATOM 1071 N N . ILE A 1 141 ? -8.201 -3.058 8.457 1.00 67.75 141 ILE A N 1
ATOM 1072 C CA . ILE A 1 141 ? -7.757 -2.187 9.558 1.00 67.75 141 ILE A CA 1
ATOM 1073 C C . ILE A 1 141 ? -8.235 -2.744 10.906 1.00 67.75 141 ILE A C 1
ATOM 1075 O O . ILE A 1 141 ? -7.461 -2.759 11.862 1.00 67.75 141 ILE A O 1
ATOM 1079 N N . ASP A 1 142 ? -9.478 -3.233 10.981 1.00 73.06 142 ASP A N 1
ATOM 1080 C CA . ASP A 1 142 ? -10.012 -3.877 12.188 1.00 73.06 142 ASP A CA 1
ATOM 1081 C C . ASP A 1 142 ? -9.192 -5.132 12.559 1.00 73.06 142 ASP A C 1
ATOM 1083 O O . ASP A 1 142 ? -8.816 -5.305 13.718 1.00 73.06 142 ASP A O 1
ATOM 1087 N N . GLU A 1 143 ? -8.824 -5.961 11.578 1.00 74.69 143 GLU A N 1
ATOM 1088 C CA . GLU A 1 143 ? -7.955 -7.128 11.788 1.00 74.69 143 GLU A CA 1
ATOM 1089 C C . GLU A 1 143 ? -6.550 -6.736 12.285 1.00 74.69 143 GLU A C 1
ATOM 1091 O O . GLU A 1 143 ? -6.017 -7.365 13.201 1.00 74.69 143 GLU A O 1
ATOM 1096 N N . GLU A 1 144 ? -5.942 -5.687 11.721 1.00 70.19 144 GLU A N 1
ATOM 1097 C CA . GLU A 1 144 ? -4.640 -5.189 12.185 1.00 70.19 144 GLU A CA 1
ATOM 1098 C C . GLU A 1 144 ? -4.707 -4.656 13.621 1.00 70.19 144 GLU A C 1
ATOM 1100 O O . GLU A 1 144 ? -3.815 -4.941 14.420 1.00 70.19 144 GLU A O 1
ATOM 1105 N N . LEU A 1 145 ? -5.784 -3.963 14.003 1.00 69.62 145 LEU A N 1
ATOM 1106 C CA . LEU A 1 145 ? -5.995 -3.540 15.392 1.00 69.62 145 LEU A CA 1
ATOM 1107 C C . LEU A 1 145 ? -6.037 -4.739 16.348 1.00 69.62 145 LEU A C 1
ATOM 1109 O O . LEU A 1 145 ? -5.399 -4.706 17.402 1.00 69.62 145 LEU A O 1
ATOM 1113 N N . VAL A 1 146 ? -6.735 -5.815 15.974 1.00 74.75 146 VAL A N 1
ATOM 1114 C CA . VAL A 1 146 ? -6.769 -7.062 16.754 1.00 74.75 146 VAL A CA 1
ATOM 1115 C C . VAL A 1 146 ? -5.362 -7.655 16.864 1.00 74.75 146 VAL A C 1
ATOM 1117 O O . VAL A 1 146 ? -4.901 -7.925 17.973 1.00 74.75 146 VA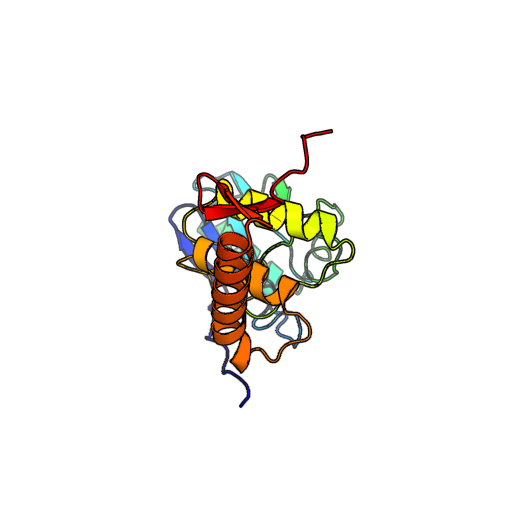L A O 1
ATOM 1120 N N . LYS A 1 147 ? -4.625 -7.785 15.756 1.00 71.44 147 LYS A N 1
ATOM 1121 C CA . LYS A 1 147 ? -3.253 -8.324 15.761 1.00 71.44 147 LYS A CA 1
ATOM 1122 C C . LYS A 1 147 ? -2.313 -7.555 16.684 1.00 71.44 147 LYS A C 1
ATOM 1124 O O . LYS A 1 147 ? -1.494 -8.164 17.367 1.00 71.44 147 LYS A O 1
ATOM 1129 N N . VAL A 1 148 ? -2.442 -6.232 16.734 1.00 68.38 148 VAL A N 1
ATOM 1130 C CA . VAL A 1 148 ? -1.614 -5.384 17.600 1.00 68.38 148 VAL A CA 1
ATOM 1131 C C . VAL A 1 148 ? -1.990 -5.546 19.071 1.00 68.38 148 VAL A C 1
ATOM 1133 O O . VAL A 1 148 ? -1.107 -5.702 19.916 1.00 68.38 148 VAL A O 1
ATOM 1136 N N . VAL A 1 149 ? -3.290 -5.544 19.387 1.00 71.00 149 VAL A N 1
ATOM 1137 C CA . VAL A 1 149 ? -3.794 -5.699 20.763 1.00 71.00 149 VAL A CA 1
ATOM 1138 C C . VAL A 1 149 ? -3.478 -7.090 21.321 1.00 71.00 149 VAL A C 1
ATOM 1140 O O . VAL A 1 149 ? -3.120 -7.217 22.491 1.00 71.00 149 VAL A O 1
ATOM 1143 N N . TYR A 1 150 ? -3.551 -8.128 20.486 1.00 69.19 150 TYR A N 1
ATOM 1144 C CA . TYR A 1 150 ? -3.332 -9.524 20.869 1.00 69.19 150 TYR A CA 1
ATOM 1145 C C . TYR A 1 150 ? -2.037 -10.106 20.298 1.00 69.19 150 TYR A C 1
ATOM 1147 O O . TYR A 1 150 ? -1.984 -11.293 19.980 1.00 69.19 150 TYR A O 1
ATOM 1155 N N . LYS A 1 151 ? -0.976 -9.298 20.191 1.00 69.38 151 LYS A N 1
ATOM 1156 C CA . LYS A 1 151 ? 0.306 -9.713 19.589 1.00 69.38 151 LYS A CA 1
ATOM 1157 C C . LYS A 1 151 ? 0.897 -11.011 20.169 1.00 69.38 151 LYS A C 1
ATOM 1159 O O . LYS A 1 151 ? 1.596 -11.730 19.466 1.00 69.38 151 LYS A O 1
ATOM 1164 N N . ASP A 1 152 ? 0.610 -11.306 21.441 1.00 70.69 152 ASP A N 1
ATOM 1165 C CA . ASP A 1 152 ? 1.123 -12.475 22.170 1.00 70.69 152 ASP A CA 1
ATOM 1166 C C . ASP A 1 152 ? 0.162 -13.685 22.117 1.00 70.69 152 ASP A C 1
ATOM 1168 O O . ASP A 1 152 ? 0.421 -14.732 22.712 1.00 70.69 152 ASP A O 1
ATOM 1172 N N . VAL A 1 153 ? -0.963 -13.556 21.408 1.00 67.44 153 VAL A N 1
ATOM 1173 C CA . VAL A 1 153 ? -1.957 -14.614 21.203 1.00 67.44 153 VAL A CA 1
ATOM 1174 C C . VAL A 1 153 ? -1.745 -15.226 19.813 1.00 67.44 153 VAL A C 1
ATOM 1176 O O . VAL A 1 153 ? -1.597 -14.482 18.844 1.00 67.44 153 VAL A O 1
ATOM 1179 N N . PRO A 1 154 ? -1.752 -16.564 19.663 1.00 72.81 154 PRO A N 1
ATOM 1180 C CA . PRO A 1 154 ? -1.716 -17.204 18.348 1.00 72.81 154 PRO A CA 1
ATOM 1181 C C . PRO A 1 154 ? -2.831 -16.691 17.424 1.00 72.81 154 PRO A C 1
ATOM 1183 O O . PRO A 1 154 ? -3.974 -16.591 17.862 1.00 72.81 154 PRO A O 1
ATOM 1186 N N . GLU A 1 155 ? -2.532 -16.439 16.144 1.00 67.50 155 GLU A N 1
ATOM 1187 C CA . GLU A 1 155 ? -3.507 -15.891 15.174 1.00 67.50 155 GLU A CA 1
ATOM 1188 C C . GLU A 1 155 ? -4.802 -16.711 15.075 1.00 67.50 155 GLU A C 1
ATOM 1190 O O . GLU A 1 155 ? -5.891 -16.156 14.959 1.00 67.50 155 GLU A O 1
ATOM 1195 N N . SER A 1 156 ? -4.716 -18.039 15.214 1.00 74.12 156 SER A N 1
ATOM 1196 C CA . SER A 1 156 ? -5.887 -18.931 15.236 1.00 74.12 156 SER A CA 1
ATOM 1197 C C . SER A 1 156 ? -6.867 -18.650 16.381 1.00 74.12 156 SER A C 1
ATOM 1199 O O . SER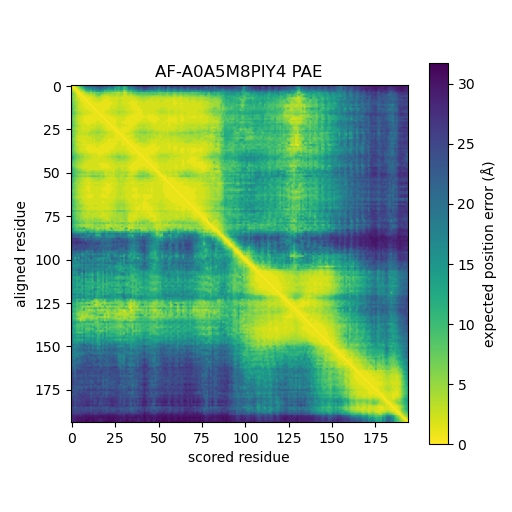 A 1 156 ? -7.993 -19.145 16.366 1.00 74.12 156 SER A O 1
ATOM 1201 N N . LEU A 1 157 ? -6.440 -17.886 17.383 1.00 69.50 157 LEU A N 1
ATOM 1202 C CA . LEU A 1 157 ? -7.217 -17.510 18.552 1.00 69.50 157 LEU A CA 1
ATOM 1203 C C . LEU A 1 157 ? -7.602 -16.029 18.551 1.00 69.50 157 LEU A C 1
ATOM 1205 O O . LEU A 1 157 ? -8.241 -15.605 19.504 1.00 69.50 157 LEU A O 1
ATOM 1209 N N . HIS A 1 158 ? -7.284 -15.250 17.513 1.00 69.56 158 HIS A N 1
ATOM 1210 C CA . HIS A 1 158 ? -7.604 -13.817 17.469 1.00 69.56 158 HIS A CA 1
ATOM 1211 C C . HIS A 1 158 ? -9.111 -13.540 17.439 1.00 69.56 158 HIS A C 1
ATOM 1213 O O . HIS A 1 158 ? -9.589 -12.773 18.266 1.00 69.56 158 HIS A O 1
ATOM 1219 N N . GLU A 1 159 ? -9.888 -14.222 16.594 1.00 69.19 159 GLU A N 1
ATOM 1220 C CA . GLU A 1 159 ? -11.358 -14.080 16.577 1.00 69.19 159 GLU A CA 1
ATOM 1221 C C . GLU A 1 159 ? -12.009 -14.577 17.898 1.00 69.19 159 GLU A C 1
ATOM 1223 O O . GLU A 1 159 ? -12.906 -13.919 18.438 1.00 69.19 159 GLU A O 1
ATOM 1228 N N . PRO A 1 160 ? -11.588 -15.713 18.496 1.00 67.94 160 PRO A N 1
ATOM 1229 C CA . PRO A 1 160 ? -11.975 -16.061 19.865 1.00 67.94 160 PRO A CA 1
ATOM 1230 C C . PRO A 1 160 ? -11.555 -15.036 20.930 1.00 67.94 160 PRO A C 1
ATOM 1232 O O . PRO A 1 160 ? -12.327 -14.787 21.853 1.00 67.94 160 PRO A O 1
ATOM 1235 N N . ALA A 1 161 ? -10.361 -14.450 20.828 1.00 63.53 161 ALA A N 1
ATOM 1236 C CA . ALA A 1 161 ? -9.835 -13.479 21.787 1.00 63.53 161 ALA A CA 1
ATOM 1237 C C . ALA A 1 161 ? -10.599 -12.153 21.719 1.00 63.53 161 ALA A C 1
ATOM 1239 O O . ALA A 1 161 ? -10.974 -11.620 22.762 1.00 63.53 161 ALA A O 1
ATOM 1240 N N . GLU A 1 162 ? -10.923 -11.684 20.511 1.00 65.56 162 GLU A N 1
ATOM 1241 C CA . GLU A 1 162 ? -11.809 -10.542 20.279 1.00 65.56 162 GLU A CA 1
ATOM 1242 C C . GLU A 1 162 ? -13.163 -10.760 20.969 1.00 65.56 162 GLU A C 1
ATOM 1244 O O . GLU A 1 162 ? -13.606 -9.934 21.772 1.00 65.56 162 GLU A O 1
ATOM 1249 N N . ARG A 1 163 ? -13.782 -11.928 20.751 1.00 71.38 163 ARG A N 1
ATOM 1250 C CA . ARG A 1 163 ? -15.029 -12.310 21.432 1.00 71.38 163 ARG A CA 1
ATOM 1251 C C . ARG A 1 163 ? -14.866 -12.404 22.950 1.00 71.38 163 ARG A C 1
ATOM 1253 O O . ARG A 1 163 ? -15.766 -12.000 23.686 1.00 71.38 163 ARG A O 1
ATOM 1260 N N . GLY A 1 164 ? -13.727 -12.901 23.426 1.00 68.88 164 GLY A N 1
ATOM 1261 C CA . GLY A 1 164 ? -13.391 -12.971 24.846 1.00 68.88 164 GLY A CA 1
ATOM 1262 C C . GLY A 1 164 ? -13.326 -11.592 25.501 1.00 68.88 164 GLY A C 1
ATOM 1263 O O . GLY A 1 164 ? -13.870 -11.406 26.589 1.00 68.88 164 GLY A O 1
ATOM 1264 N N . VAL A 1 165 ? -12.749 -10.593 24.832 1.00 72.44 165 VAL A N 1
ATOM 1265 C CA . VAL A 1 165 ? -12.722 -9.221 25.355 1.00 72.44 165 VAL A CA 1
ATOM 1266 C C . VAL A 1 165 ? -14.103 -8.592 25.388 1.00 72.44 165 VAL A C 1
ATOM 1268 O O . VAL A 1 165 ? -14.425 -7.945 26.380 1.00 72.44 165 VAL A O 1
ATOM 1271 N N . VAL A 1 166 ? -14.966 -8.850 24.403 1.00 71.50 166 VAL A N 1
ATOM 1272 C CA . VAL A 1 166 ? -16.371 -8.410 24.472 1.00 71.50 166 VAL A CA 1
ATOM 1273 C C . VAL A 1 166 ? -17.079 -9.008 25.695 1.00 71.50 166 VAL A C 1
ATOM 1275 O O . VAL A 1 166 ? -17.808 -8.303 26.391 1.00 71.50 166 VAL A O 1
ATOM 1278 N N . GLN A 1 167 ? -16.827 -10.279 26.019 1.00 69.69 167 GLN A N 1
ATOM 1279 C CA . GLN A 1 167 ? -17.386 -10.916 27.218 1.00 69.69 167 GLN A CA 1
ATOM 1280 C C . GLN A 1 167 ? -16.830 -10.318 28.518 1.00 69.69 167 GLN A C 1
ATOM 1282 O O . GLN A 1 167 ? -17.584 -10.102 29.468 1.00 69.69 167 GLN A O 1
ATOM 1287 N N . VAL A 1 168 ? -15.527 -10.026 28.570 1.00 74.25 168 VAL A N 1
ATOM 1288 C CA . VAL A 1 168 ? -14.899 -9.361 29.722 1.00 74.25 168 VAL A CA 1
ATOM 1289 C C . VAL A 1 168 ? -15.463 -7.954 29.903 1.00 74.25 168 VAL A C 1
ATOM 1291 O O . VAL A 1 168 ? -15.803 -7.589 31.024 1.00 74.25 168 VAL A O 1
ATOM 1294 N N . LEU A 1 169 ? -15.624 -7.187 28.825 1.00 77.25 169 LEU A N 1
ATOM 1295 C CA . LEU A 1 169 ? -16.202 -5.843 28.862 1.00 77.25 169 LEU A CA 1
ATOM 1296 C C . LEU A 1 169 ? -17.665 -5.872 29.313 1.00 77.25 169 LEU A C 1
ATOM 1298 O O . LEU A 1 169 ? -18.016 -5.122 30.216 1.00 77.25 169 LEU A O 1
ATOM 1302 N N . GLY A 1 170 ? -18.480 -6.801 28.804 1.00 77.31 170 GLY A N 1
ATOM 1303 C CA . GLY A 1 170 ? -19.858 -6.988 29.275 1.00 77.31 170 GLY A CA 1
ATOM 1304 C C . GLY A 1 170 ? -19.939 -7.393 30.753 1.00 77.31 170 GLY A C 1
ATOM 1305 O O . GLY A 1 170 ? -20.815 -6.934 31.485 1.00 77.31 170 GLY A O 1
ATOM 1306 N N . LYS A 1 171 ? -18.988 -8.199 31.244 1.00 76.94 171 LYS A N 1
ATOM 1307 C CA . LYS A 1 171 ? -18.873 -8.494 32.679 1.00 76.94 171 LYS A CA 1
ATOM 1308 C C . LYS A 1 171 ? -18.502 -7.244 33.482 1.00 76.94 171 LYS A C 1
ATOM 1310 O O . LYS A 1 171 ? -19.127 -6.977 34.502 1.00 76.94 171 LYS A O 1
ATOM 1315 N N . LEU A 1 172 ? -17.496 -6.489 33.042 1.00 77.50 172 LEU A N 1
ATOM 1316 C CA . LEU A 1 172 ? -17.057 -5.260 33.7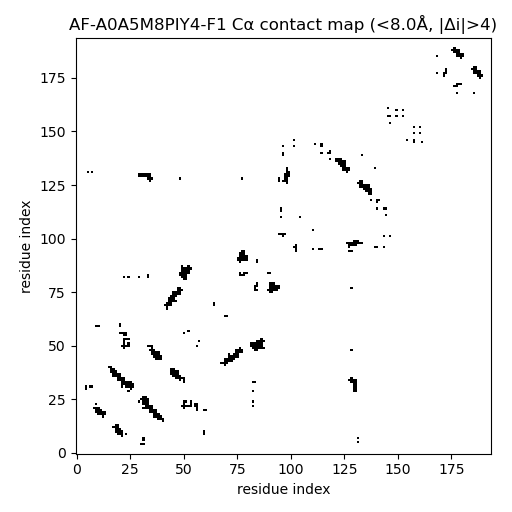08 1.00 77.50 172 LEU A CA 1
ATOM 1317 C C . LEU A 1 172 ? -18.157 -4.187 33.709 1.00 77.50 172 LEU A C 1
ATOM 1319 O O . LEU A 1 172 ? -18.253 -3.423 34.666 1.00 77.50 172 LEU A O 1
ATOM 1323 N N . GLU A 1 173 ? -18.998 -4.150 32.677 1.00 86.69 173 GLU A N 1
ATOM 1324 C CA . GLU A 1 173 ? -20.189 -3.303 32.608 1.00 86.69 173 GLU A CA 1
ATOM 1325 C C . GLU A 1 173 ? -21.236 -3.719 33.638 1.00 86.69 173 GLU A C 1
ATOM 1327 O O . GLU A 1 173 ? -21.710 -2.885 34.406 1.00 86.69 173 GLU A O 1
ATOM 1332 N N . GLY A 1 174 ? -21.535 -5.019 33.727 1.00 80.81 174 GLY A N 1
ATOM 1333 C CA . GLY A 1 174 ? -22.409 -5.565 34.768 1.00 80.81 174 GLY A CA 1
ATOM 1334 C C . GLY A 1 174 ? -21.882 -5.323 36.189 1.00 80.81 174 GLY A C 1
ATOM 1335 O O . GLY A 1 174 ? -22.664 -5.197 37.127 1.00 80.81 174 GLY A O 1
ATOM 1336 N N . GLU A 1 175 ? -20.560 -5.210 36.351 1.00 87.94 175 GLU A N 1
ATOM 1337 C CA . GLU A 1 175 ? -19.892 -4.821 37.601 1.00 87.94 175 GLU A CA 1
ATOM 1338 C C . GLU A 1 175 ? -19.822 -3.295 37.814 1.00 87.94 175 GLU A C 1
ATOM 1340 O O . GLU A 1 175 ? -19.276 -2.846 38.822 1.00 87.94 175 GLU A O 1
ATOM 1345 N N . GLY A 1 176 ? -20.342 -2.489 36.883 1.00 85.81 176 GLY A N 1
ATOM 1346 C CA . GLY A 1 176 ? -20.333 -1.028 36.956 1.00 85.81 176 GLY A CA 1
ATOM 1347 C C . GLY A 1 176 ? -18.936 -0.405 36.885 1.00 85.81 176 GLY A C 1
ATOM 1348 O O . GLY A 1 176 ? -18.747 0.700 37.383 1.00 85.81 176 GLY A O 1
ATOM 1349 N N . LYS A 1 177 ? -17.947 -1.110 36.320 1.00 76.94 177 LYS A N 1
ATOM 1350 C CA . LYS A 1 177 ? -16.550 -0.653 36.176 1.00 76.94 177 LYS A CA 1
ATOM 1351 C C . LYS A 1 177 ? -16.271 0.015 34.839 1.00 76.94 177 LYS A C 1
ATOM 1353 O O . LYS A 1 177 ? -15.335 0.804 34.737 1.00 76.94 177 LYS A O 1
ATOM 1358 N N . VAL A 1 178 ? -17.056 -0.310 33.820 1.00 84.00 178 VAL A N 1
ATOM 1359 C CA . VAL A 1 178 ? -17.004 0.328 32.503 1.00 84.00 178 VAL A CA 1
ATOM 1360 C C . VAL A 1 178 ? -18.413 0.651 32.028 1.00 84.00 178 VAL A C 1
ATOM 1362 O O . VAL A 1 178 ? -19.375 0.050 32.497 1.00 84.00 178 VAL A O 1
ATOM 1365 N N . VAL A 1 179 ? -18.529 1.590 31.099 1.00 89.00 179 VAL A N 1
ATOM 1366 C CA . VAL A 1 179 ? -19.775 1.918 30.403 1.00 89.00 179 VAL A CA 1
ATOM 1367 C C . VAL A 1 179 ? -19.548 1.869 28.903 1.00 89.00 179 VAL A C 1
ATOM 1369 O O . VAL A 1 179 ? -18.506 2.317 28.411 1.00 89.00 179 VAL A O 1
ATOM 1372 N N . GLN A 1 180 ? -20.517 1.335 28.165 1.00 85.06 180 GLN A N 1
ATOM 1373 C CA . GLN A 1 180 ? -20.512 1.454 26.716 1.00 85.06 180 GLN A CA 1
ATOM 1374 C C . GLN A 1 180 ? -20.961 2.865 26.306 1.00 85.06 180 GLN A C 1
ATOM 1376 O O . GLN A 1 180 ? -22.004 3.358 26.737 1.00 85.06 180 GLN A O 1
ATOM 1381 N N . VAL A 1 181 ? -20.175 3.526 25.456 1.00 84.25 181 VAL A N 1
ATOM 1382 C CA . VAL A 1 181 ? -20.489 4.848 24.894 1.00 84.25 181 VAL A CA 1
ATOM 1383 C C . VAL A 1 181 ? -20.801 4.744 23.399 1.00 84.25 181 VAL A C 1
ATOM 1385 O O . VAL A 1 181 ? -20.574 3.715 22.753 1.00 84.25 181 VAL A O 1
ATOM 1388 N N . ALA A 1 182 ? -21.353 5.817 22.827 1.00 75.56 182 ALA A N 1
ATOM 1389 C CA . ALA A 1 182 ? -21.772 5.847 21.428 1.00 75.56 182 ALA A CA 1
ATOM 1390 C C . ALA A 1 182 ? -20.640 5.434 20.464 1.00 75.56 182 ALA A C 1
ATOM 1392 O O . ALA A 1 182 ? -19.479 5.807 20.638 1.00 75.56 182 ALA A O 1
ATOM 1393 N N . GLY A 1 183 ? -20.992 4.671 19.424 1.00 65.31 183 GLY A N 1
ATOM 1394 C CA . GLY A 1 183 ? -20.040 4.203 18.410 1.00 65.31 183 GLY A CA 1
ATOM 1395 C C . GLY A 1 183 ? -19.261 2.933 18.778 1.00 65.31 183 GLY A C 1
ATOM 1396 O O . GLY A 1 183 ? -18.252 2.654 18.140 1.00 65.31 183 GLY A O 1
ATOM 1397 N N . GLY A 1 184 ? -19.706 2.164 19.780 1.00 66.44 184 GLY A N 1
ATOM 1398 C CA . GLY A 1 184 ? -19.095 0.874 20.144 1.00 66.44 184 GLY A CA 1
ATOM 1399 C C . GLY A 1 184 ? -17.831 0.987 21.002 1.00 66.44 184 GLY A C 1
ATOM 1400 O O . GLY A 1 184 ? -17.068 0.030 21.110 1.00 66.44 184 GLY A O 1
ATOM 1401 N N . ARG A 1 185 ? -17.598 2.155 21.605 1.00 72.38 185 ARG A N 1
ATOM 1402 C CA . ARG A 1 185 ? -16.483 2.422 22.522 1.00 72.38 185 ARG A CA 1
ATOM 1403 C C . ARG A 1 185 ? -16.853 2.068 23.965 1.00 72.38 185 ARG A C 1
ATOM 1405 O O . ARG A 1 185 ? -18.027 2.058 24.321 1.00 72.38 185 ARG A O 1
ATOM 1412 N N . TRP A 1 186 ? -15.838 1.853 24.798 1.00 80.12 186 TRP A N 1
ATOM 1413 C CA . TRP A 1 186 ? -15.969 1.569 26.229 1.00 80.12 186 TRP A CA 1
ATOM 1414 C C . TRP A 1 186 ? -15.142 2.568 27.045 1.00 80.12 186 TRP A C 1
ATOM 1416 O O . TRP A 1 186 ? -14.029 2.904 26.643 1.00 80.12 186 TRP A O 1
ATOM 1426 N N . GLU A 1 187 ? -15.667 3.032 28.178 1.00 83.25 187 GLU A N 1
ATOM 1427 C CA . GLU A 1 187 ? -14.991 3.969 29.090 1.00 83.25 187 GLU A CA 1
ATOM 1428 C C . GLU A 1 187 ? -15.030 3.454 30.531 1.00 83.25 187 GLU A C 1
ATOM 1430 O O . GLU A 1 187 ? -15.949 2.728 30.900 1.00 83.25 187 GLU A O 1
ATOM 1435 N N . LEU A 1 188 ? -14.042 3.818 31.357 1.00 83.00 188 LEU A N 1
ATOM 1436 C CA . LEU A 1 188 ? -14.054 3.483 32.783 1.00 83.00 188 LEU A CA 1
ATOM 1437 C C . LEU A 1 188 ? -15.178 4.249 33.489 1.00 83.00 188 LEU A C 1
ATOM 1439 O O . LEU A 1 188 ? -15.256 5.476 33.422 1.00 83.00 188 LEU A O 1
ATOM 1443 N N . ALA A 1 189 ? -16.020 3.527 34.218 1.00 76.56 189 ALA A N 1
ATOM 1444 C CA . ALA A 1 189 ? -17.061 4.128 35.028 1.00 76.56 189 ALA A CA 1
ATOM 1445 C C . ALA A 1 189 ? -16.426 4.878 36.210 1.00 76.56 189 ALA A C 1
ATOM 1447 O O . ALA A 1 189 ? -15.634 4.320 36.970 1.00 76.56 189 ALA A O 1
ATOM 1448 N N . GLY A 1 190 ? -16.771 6.157 36.369 1.00 69.19 190 GLY A N 1
ATOM 1449 C CA . GLY A 1 190 ? -16.331 6.969 37.507 1.00 69.19 190 GLY A CA 1
ATOM 1450 C C . GLY A 1 190 ? -14.977 7.665 37.349 1.00 69.19 190 GLY A C 1
ATOM 1451 O O . GLY A 1 190 ? -14.577 8.385 38.264 1.00 69.19 190 GLY A O 1
ATOM 1452 N N . VAL A 1 191 ? -14.293 7.539 36.206 1.00 54.00 191 VAL A N 1
ATOM 1453 C CA . VAL A 1 191 ? -13.208 8.474 35.878 1.00 54.00 191 VAL A CA 1
ATOM 1454 C C . VAL A 1 191 ? -13.868 9.744 35.356 1.00 54.00 191 VAL A C 1
ATOM 1456 O O . VAL A 1 191 ? -14.214 9.851 34.183 1.00 54.00 191 VAL A O 1
ATOM 1459 N N . ALA A 1 192 ? -14.104 10.695 36.262 1.00 41.69 192 ALA A N 1
ATOM 1460 C CA . ALA A 1 192 ? -14.335 12.074 35.866 1.00 41.69 192 ALA A CA 1
ATOM 1461 C C . ALA A 1 192 ? -13.201 12.465 34.913 1.00 41.69 192 ALA A C 1
ATOM 1463 O O . ALA A 1 192 ? -12.032 12.293 35.258 1.00 41.69 192 ALA A O 1
ATOM 1464 N N . ALA A 1 193 ? -13.563 12.923 33.714 1.00 36.66 193 ALA A N 1
ATOM 1465 C CA . ALA A 1 193 ? -12.629 13.532 32.786 1.00 36.66 193 ALA A CA 1
ATOM 1466 C C . ALA A 1 193 ? -11.757 14.538 33.555 1.00 36.66 193 ALA A C 1
ATOM 1468 O O . ALA A 1 193 ? -12.276 15.514 34.102 1.00 36.66 193 ALA A O 1
ATOM 1469 N N . LEU A 1 194 ? -10.462 14.239 33.653 1.00 34.97 194 LEU A N 1
ATOM 1470 C CA . LEU A 1 194 ? -9.430 15.235 33.910 1.00 34.97 194 LEU A CA 1
ATOM 1471 C C . LEU A 1 194 ? -8.972 15.773 32.559 1.00 34.97 194 LEU A C 1
ATOM 1473 O O . LEU A 1 194 ? -8.722 14.933 31.663 1.00 34.97 194 LEU A O 1
#

Nearest PDB structures (foldseek):
  4ad9-assembly2_F  TM=7.025E-01  e=1.942E-16  Homo sapiens
  4ad9-assembly1_B  TM=7.072E-01  e=5.320E-16  Homo sapiens
  4ad9-assembly2_E  TM=7.216E-01  e=9.988E-16  Homo sapiens
  6dja-assembly1_A  TM=7.173E-01  e=5.118E-04  Bacillus cereus
  5n5h-assembly1_A  TM=6.986E-01  e=4.237E-04  Pseudomonas aeruginosa

pLDDT: mean 72.69, std 15.89, range [25.42, 96.56]

Foldseek 3Di:
DPDDADDDDQWADPDLFKIWHFLPDDDPVQHNHFTWIWGGLDQETEIEFDFLLDPVRVVVVVVVNVVSNHDYPYYAYAADDNRRANNDHDDDHHAQFEQDDADDDDDLVVNLVVLVVCLVPDFAWDDHRHGDIRGGVNVRSVLNNLCSVPVVDPPVCSVVVVVVVVVVQVVCVVVQQWDQDPPRDIDGRPPDDD

Sequence (194 aa):
MATQLVPLEDVQRLSPLVIRILGGNPGKFTLQGTNTYLIGTGPHRILIDTGEGLPTWTTLLSHLLASERATITLALLTHWHPDHTLGESAIFTGDAVLGHGTAVFEDLPAYMASLERMRREFAGRAYPAHGAVVEDGRARIDEELVKVVYKDVPESLHEPAERGVVQVLGKLEGEGKVVQVAGGRWELAGVAAL

InterPro domains:
  IPR001279 Metallo-beta-lactamase [PF00753] (32-87)
  IPR036388 Winged helix-like DNA-binding domain superfamily [G3DSA:1.10.10.10] (114-188)
  IPR036866 Ribonuclease Z/Hydroxyacylglutathione hydrolase-like [G3DSA:3.60.15.10] (4-91)
  IPR036866 Ribonuclease Z/Hydroxyacylglutathione hydrolase-like [SSF56281] (29-158)
  IPR041516 LACTB2, winged helix domain [PF17778] (143-186)
  IPR050662 Secondary metabolite biosynthesis-associated thioesterase [PTHR23131] (4-87)

Radius of gyration: 20.23 Å; Cα contacts (8 Å, |Δi|>4): 316; chains: 1; bounding box: 39×40×61 Å